Protein AF-P53062-F1 (afdb_monomer_lite)

Radius of gyration: 39.67 Å; chains: 1; bounding box: 124×65×80 Å

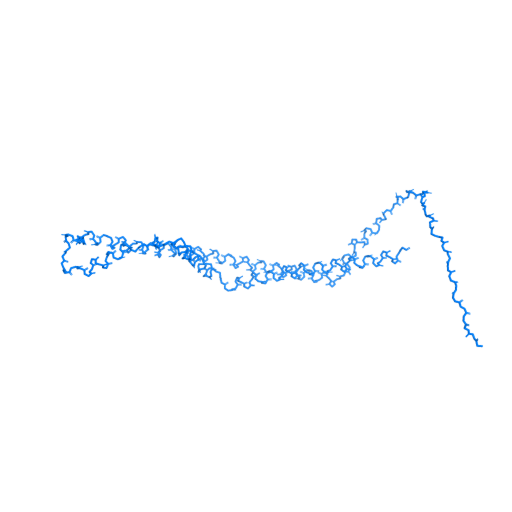InterPro domains:
  IPR018767 Brl1/Brr6 domain [PF10104] (49-182)
  IPR018767 Brl1/Brr6 domain [SM01042] (47-183)
  IPR040202 Nucleus export protein Brl1/Brr6 [PTHR28136] (31-192)

Sequence (197 aa):
MELRSFSRQPDGILANPRLGREEVLEGEHPQDARLARQSIWLSPSLIAEYIQLFFNFIIGTIGLSLAIKFILMIRNDVNLKLEHNVREELDKIATCKSRYFENQCEPHMRVPALEVRCNEWSKCMNKEIVSGSDYQWAKAWARTLAEVINAFFEAFSIRSFLFILISIIGIIFVTNTSFGSYRVYLNNKDTKSVRHA

Foldseek 3Di:
DDDDDDDDDDDDDDDDDDDDDDDPPDDPDVVVVVVVVVVVVPPVVVVVVVVVLVVVLVVLVVVLVVLVVQLVVVLVVVVVVVVVVVVVLVVQLVVLVVVLVVQVLPPVRHDPVCVVVNVVSVCSNPPPPQDDDPCRVVVNCVVVVVVVVVSVPSSRDPVSVVSVVVNVVSVVVCVVVVVVVVVVVVVVVVVVVVVVD

Structure (mmCIF, N/CA/C/O backbone):
data_AF-P53062-F1
#
_entry.id   AF-P53062-F1
#
loop_
_atom_site.group_PDB
_atom_site.id
_atom_site.type_symbol
_atom_site.label_atom_id
_atom_site.label_alt_id
_atom_site.label_comp_id
_atom_site.label_asym_id
_atom_site.label_entity_id
_atom_site.label_seq_id
_atom_site.pdbx_PDB_ins_code
_atom_site.Cartn_x
_atom_site.Cartn_y
_atom_site.Cartn_z
_atom_site.occupancy
_atom_site.B_iso_or_equiv
_atom_site.auth_seq_id
_atom_site.auth_comp_id
_atom_site.auth_asym_id
_atom_site.auth_atom_id
_atom_site.pdbx_PDB_model_num
ATOM 1 N N . MET A 1 1 ? 91.225 21.334 -6.432 1.00 37.88 1 MET A N 1
ATOM 2 C CA . MET A 1 1 ? 90.199 20.962 -5.440 1.00 37.88 1 MET A CA 1
ATOM 3 C C . MET A 1 1 ? 89.334 22.190 -5.250 1.00 37.88 1 MET A C 1
ATOM 5 O O . MET A 1 1 ? 89.720 23.107 -4.542 1.00 37.88 1 MET A O 1
ATOM 9 N N . GLU A 1 2 ? 88.261 22.235 -6.032 1.00 36.19 2 GLU A N 1
ATOM 10 C CA . GLU A 1 2 ? 87.181 23.222 -5.977 1.00 36.19 2 GLU A CA 1
ATOM 11 C C . GLU A 1 2 ? 86.454 23.110 -4.636 1.00 36.19 2 GLU A C 1
ATOM 13 O O . GLU A 1 2 ? 86.199 21.985 -4.206 1.00 36.19 2 GLU A O 1
ATOM 18 N N . LEU A 1 3 ? 86.137 24.240 -3.995 1.00 37.62 3 LEU A N 1
ATOM 19 C CA . LEU A 1 3 ? 85.018 24.437 -3.058 1.00 37.62 3 LEU A CA 1
ATOM 20 C C . LEU A 1 3 ? 85.092 25.852 -2.461 1.00 37.62 3 LEU A C 1
ATOM 22 O O . LEU A 1 3 ? 86.152 26.263 -1.990 1.00 37.62 3 LEU A O 1
ATOM 26 N N . ARG A 1 4 ? 83.915 26.492 -2.362 1.00 39.84 4 ARG A N 1
ATOM 27 C CA . ARG A 1 4 ? 83.579 27.850 -1.857 1.00 39.84 4 ARG A CA 1
ATOM 28 C C . ARG A 1 4 ? 83.436 28.868 -2.997 1.00 39.84 4 ARG A C 1
ATOM 30 O O . ARG A 1 4 ? 84.319 28.986 -3.823 1.00 39.84 4 ARG A O 1
ATOM 37 N N . SER A 1 5 ? 82.369 29.649 -3.105 1.00 42.00 5 SER A N 1
ATOM 38 C CA . SER A 1 5 ? 81.248 29.902 -2.198 1.00 42.00 5 SER A CA 1
ATOM 39 C C . SER A 1 5 ? 80.141 30.633 -2.955 1.00 42.00 5 SER A C 1
ATOM 41 O O . SER A 1 5 ? 80.394 31.434 -3.847 1.00 42.00 5 SER A O 1
ATOM 43 N N . PHE A 1 6 ? 78.919 30.344 -2.533 1.00 39.69 6 PHE A N 1
ATOM 44 C CA . PHE A 1 6 ? 77.638 30.875 -2.966 1.00 39.69 6 PHE A CA 1
ATOM 45 C C . PHE A 1 6 ? 77.449 32.323 -2.455 1.00 39.69 6 PHE A C 1
ATOM 47 O O . PHE A 1 6 ? 77.396 32.540 -1.245 1.00 39.69 6 PHE A O 1
ATOM 54 N N . SER A 1 7 ? 77.329 33.311 -3.348 1.00 43.22 7 SER A N 1
ATOM 55 C CA . SER A 1 7 ? 76.859 34.681 -3.048 1.00 43.22 7 SER A CA 1
ATOM 56 C C . SER A 1 7 ? 75.786 35.054 -4.077 1.00 43.22 7 SER A C 1
ATOM 58 O O . SER A 1 7 ? 76.082 35.148 -5.262 1.00 43.22 7 SER A O 1
ATOM 60 N N . ARG A 1 8 ? 74.504 34.961 -3.710 1.00 35.03 8 ARG A N 1
ATOM 61 C CA . ARG A 1 8 ? 73.616 36.046 -3.236 1.00 35.03 8 ARG A CA 1
ATOM 62 C C . ARG A 1 8 ? 73.244 37.083 -4.316 1.00 35.03 8 ARG A C 1
ATOM 64 O O . ARG A 1 8 ? 74.033 37.943 -4.681 1.00 35.03 8 ARG A O 1
ATOM 71 N N . GLN A 1 9 ? 71.979 36.972 -4.715 1.00 34.66 9 GLN A N 1
ATOM 72 C CA . GLN A 1 9 ? 71.105 37.885 -5.459 1.00 34.66 9 GLN A CA 1
ATOM 73 C C . GLN A 1 9 ? 70.874 39.232 -4.741 1.00 34.66 9 GLN A C 1
ATOM 75 O O . GLN A 1 9 ? 70.885 39.268 -3.508 1.00 34.66 9 GLN A O 1
ATOM 80 N N . PRO A 1 10 ? 70.640 40.308 -5.513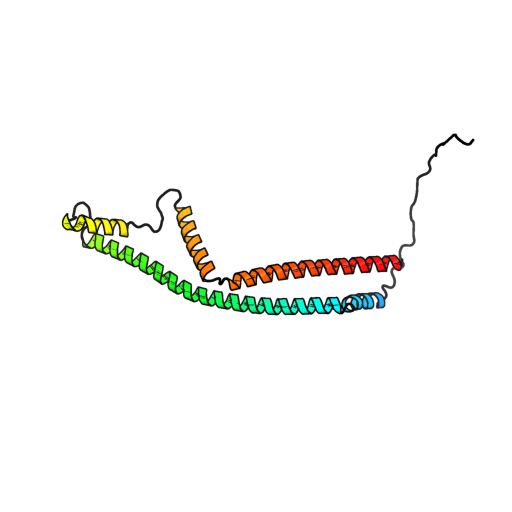 1.00 38.97 10 PRO A N 1
ATOM 81 C CA . PRO A 1 10 ? 69.504 41.218 -5.284 1.00 38.97 10 PRO A CA 1
ATOM 82 C C . PRO A 1 10 ? 68.771 41.515 -6.620 1.00 38.97 10 PRO A C 1
ATOM 84 O O . PRO A 1 10 ? 69.401 41.686 -7.657 1.00 38.97 10 PRO A O 1
ATOM 87 N N . ASP A 1 11 ? 67.462 41.277 -6.710 1.00 35.19 11 ASP A N 1
ATOM 88 C CA . ASP A 1 11 ? 66.358 42.244 -6.519 1.00 35.19 11 ASP A CA 1
ATOM 89 C C . ASP A 1 11 ? 66.059 43.124 -7.747 1.00 35.19 11 ASP A C 1
ATOM 91 O O . ASP A 1 11 ? 66.896 43.889 -8.216 1.00 35.19 11 ASP A O 1
ATOM 95 N N . GLY A 1 12 ? 64.820 43.022 -8.246 1.00 39.12 12 GLY A N 1
ATOM 96 C CA . GLY A 1 12 ? 64.301 43.823 -9.359 1.00 39.12 12 GLY A CA 1
ATOM 97 C C . GLY A 1 12 ? 62.963 43.314 -9.912 1.00 39.12 12 GLY A C 1
ATOM 98 O O . GLY A 1 12 ? 62.871 42.953 -11.079 1.00 39.12 12 GLY A O 1
ATOM 99 N N . ILE A 1 13 ? 61.942 43.234 -9.054 1.00 28.98 13 ILE A N 1
ATOM 100 C CA . ILE A 1 13 ? 60.520 43.073 -9.418 1.00 28.98 13 ILE A CA 1
ATOM 101 C C . ILE A 1 13 ? 59.913 44.477 -9.678 1.00 28.98 13 ILE A C 1
ATOM 103 O O . ILE A 1 13 ? 60.385 45.433 -9.071 1.00 28.98 13 ILE A O 1
ATOM 107 N N . LEU A 1 14 ? 58.831 44.541 -10.485 1.00 39.47 14 LEU A N 1
ATOM 108 C CA . LEU A 1 14 ? 57.946 45.671 -10.899 1.00 39.47 14 LEU A CA 1
ATOM 109 C C . LEU A 1 14 ? 58.349 46.377 -12.220 1.00 39.47 14 LEU A C 1
ATOM 111 O O . LEU A 1 14 ? 59.490 46.774 -12.374 1.00 39.47 14 LEU A O 1
ATOM 115 N N . ALA A 1 15 ? 57.476 46.660 -13.198 1.00 35.53 15 ALA A N 1
ATOM 116 C CA . ALA A 1 15 ? 56.026 46.501 -13.318 1.00 35.53 15 ALA A CA 1
ATOM 117 C C . ALA A 1 15 ? 55.566 46.593 -14.798 1.00 35.53 15 ALA A C 1
ATOM 119 O O . ALA A 1 15 ? 56.063 47.403 -15.574 1.00 35.53 15 ALA A O 1
ATOM 120 N N . ASN A 1 16 ? 54.563 45.773 -15.125 1.00 37.50 16 ASN A N 1
ATOM 121 C CA . ASN A 1 16 ? 53.544 45.887 -16.190 1.00 37.50 16 ASN A CA 1
ATOM 122 C C . ASN A 1 16 ? 52.661 47.137 -15.928 1.00 37.50 16 ASN A C 1
ATOM 124 O O . ASN A 1 16 ? 52.475 47.405 -14.737 1.00 37.50 16 ASN A O 1
ATOM 128 N N . PRO A 1 17 ? 52.084 47.896 -16.901 1.00 39.97 17 PRO A N 1
ATOM 129 C CA . PRO A 1 17 ? 50.791 47.536 -17.532 1.00 39.97 17 PRO A CA 1
ATOM 130 C C . PRO A 1 17 ? 50.465 48.163 -18.923 1.00 39.97 17 PRO A C 1
ATOM 132 O O . PRO A 1 17 ? 50.550 49.366 -19.130 1.00 39.97 17 PRO A O 1
ATOM 135 N N . ARG A 1 18 ? 49.942 47.336 -19.838 1.00 32.59 18 ARG A N 1
ATOM 136 C CA . ARG A 1 18 ? 48.726 47.575 -20.665 1.00 32.59 18 ARG A CA 1
ATOM 137 C C . ARG A 1 18 ? 48.322 49.032 -21.022 1.00 32.59 18 ARG A C 1
ATOM 139 O O . ARG A 1 18 ? 47.726 49.704 -20.190 1.00 32.59 18 ARG A O 1
ATOM 146 N N . LEU A 1 19 ? 48.425 49.406 -22.306 1.00 36.19 19 LEU A N 1
ATOM 147 C CA . LEU A 1 19 ? 47.436 50.214 -23.067 1.00 36.19 19 LEU A CA 1
ATOM 148 C C . LEU A 1 19 ? 47.913 50.317 -24.534 1.00 36.19 19 LEU A C 1
ATOM 150 O O . LEU A 1 19 ? 49.051 50.688 -24.766 1.00 36.19 19 LEU A O 1
ATOM 154 N N . GLY A 1 20 ? 47.182 50.034 -25.602 1.00 31.62 20 GLY A N 1
ATOM 155 C CA . GLY A 1 20 ? 45.834 49.548 -25.799 1.00 31.62 20 GLY A CA 1
ATOM 156 C C . GLY A 1 20 ? 45.707 49.180 -27.282 1.00 31.62 20 GLY A C 1
ATOM 157 O O . GLY A 1 20 ? 46.152 49.913 -28.164 1.00 31.62 20 GLY A O 1
ATOM 158 N N . ARG A 1 21 ? 45.124 48.019 -27.555 1.00 37.31 21 ARG A N 1
ATOM 159 C CA . ARG A 1 21 ? 44.337 47.791 -28.767 1.00 37.31 21 ARG A CA 1
ATOM 160 C C . ARG A 1 21 ? 43.277 46.770 -28.399 1.00 37.31 21 ARG A C 1
ATOM 162 O O . ARG A 1 21 ? 43.380 45.580 -28.667 1.00 37.31 21 ARG A O 1
ATOM 169 N N . GLU A 1 22 ? 42.336 47.288 -27.630 1.00 32.91 22 GLU A N 1
ATOM 170 C CA . GLU A 1 22 ? 40.953 46.849 -27.661 1.00 32.91 22 GLU A CA 1
ATOM 171 C C . GLU A 1 22 ? 40.448 46.901 -29.119 1.00 32.91 22 GLU A C 1
ATOM 173 O O . GLU A 1 22 ? 40.925 47.714 -29.917 1.00 32.91 22 GLU A O 1
ATOM 178 N N . GLU A 1 23 ? 39.499 46.017 -29.423 1.00 35.38 23 GLU A N 1
ATOM 179 C CA . GLU A 1 23 ? 38.657 45.994 -30.624 1.00 35.38 23 GLU A CA 1
ATOM 180 C C . GLU A 1 23 ? 39.301 45.562 -31.964 1.00 35.38 23 GLU A C 1
ATOM 182 O O . GLU A 1 23 ? 39.540 46.365 -32.862 1.00 35.38 23 GLU A O 1
ATOM 187 N N . VAL A 1 24 ? 39.436 44.248 -32.178 1.00 35.06 24 VAL A N 1
ATOM 188 C CA . VAL A 1 24 ? 38.880 43.656 -33.415 1.00 35.06 24 VAL A CA 1
ATOM 189 C C . VAL A 1 24 ? 37.947 42.536 -32.987 1.00 35.06 24 VAL A C 1
ATOM 191 O O . VAL A 1 24 ? 38.265 41.349 -33.011 1.00 35.06 24 VAL A O 1
ATOM 194 N N . LEU A 1 25 ? 36.788 42.968 -32.508 1.00 42.19 25 LEU A N 1
ATOM 195 C CA . LEU A 1 25 ? 35.599 42.150 -32.430 1.00 42.19 25 LEU A CA 1
ATOM 196 C C . LEU A 1 25 ? 35.039 42.067 -33.849 1.00 42.19 25 LEU A C 1
ATOM 198 O O . LEU A 1 25 ? 34.162 42.838 -34.201 1.00 42.19 25 LEU A O 1
ATOM 202 N N . GLU A 1 26 ? 35.564 41.182 -34.696 1.00 39.41 26 GLU A N 1
ATOM 203 C CA . GLU A 1 26 ? 34.846 40.864 -35.929 1.00 39.41 26 GLU A CA 1
ATOM 204 C C . GLU A 1 26 ? 35.203 39.480 -36.464 1.00 39.41 26 GLU A C 1
ATOM 206 O O . GLU A 1 26 ? 36.318 39.216 -36.910 1.00 39.41 26 GLU A O 1
ATOM 211 N N . GLY A 1 27 ? 34.207 38.594 -36.417 1.00 37.69 27 GLY A N 1
ATOM 212 C CA . GLY A 1 27 ? 34.227 37.311 -37.102 1.00 37.69 27 GLY A CA 1
ATOM 213 C C . GLY A 1 27 ? 34.221 36.102 -36.179 1.00 37.69 27 GLY A C 1
ATOM 214 O O . GLY A 1 27 ? 35.091 35.248 -36.304 1.00 37.69 27 GLY A O 1
ATOM 215 N N . GLU A 1 28 ? 33.208 35.956 -35.318 1.00 49.09 28 GLU A N 1
ATOM 216 C CA . GLU A 1 28 ? 32.794 34.606 -34.922 1.00 49.09 28 GLU A CA 1
ATOM 217 C C . GLU A 1 28 ? 32.412 33.869 -36.214 1.00 49.09 28 GLU A C 1
ATOM 219 O O . GLU A 1 28 ? 31.378 34.140 -36.832 1.00 49.09 28 GLU A O 1
ATOM 224 N N . HIS A 1 29 ? 33.321 33.031 -36.714 1.00 50.91 29 HIS A N 1
ATOM 225 C CA . HIS A 1 29 ? 33.161 32.416 -38.016 1.00 50.91 29 HIS A CA 1
ATOM 226 C C . HIS A 1 29 ? 31.966 31.451 -37.946 1.00 50.91 29 HIS A C 1
ATOM 228 O O . HIS A 1 29 ? 31.985 30.503 -37.157 1.00 50.91 29 HIS A O 1
ATOM 234 N N . PRO A 1 30 ? 30.925 31.597 -38.790 1.00 52.16 30 PRO A N 1
ATOM 235 C CA . PRO A 1 30 ? 29.772 30.690 -38.787 1.00 52.16 30 PRO A CA 1
ATOM 236 C C . PRO A 1 30 ? 30.120 29.217 -39.088 1.00 52.16 30 PRO A C 1
ATOM 238 O O . PRO A 1 30 ? 29.233 28.359 -39.080 1.00 52.16 30 PRO A O 1
ATOM 241 N N . GLN A 1 31 ? 31.379 28.899 -39.407 1.00 57.06 31 GLN A N 1
ATOM 242 C CA . GLN A 1 31 ? 31.876 27.527 -39.536 1.00 57.06 31 GLN A CA 1
ATOM 243 C C . GLN A 1 31 ? 32.232 26.902 -38.179 1.00 57.06 31 GLN A C 1
ATOM 245 O O . GLN A 1 31 ? 31.901 25.735 -37.973 1.00 57.06 31 GLN A O 1
ATOM 250 N N . ASP A 1 32 ? 32.764 27.666 -37.222 1.00 58.59 32 ASP A N 1
ATOM 251 C CA . ASP A 1 32 ? 33.122 27.155 -35.890 1.00 58.59 32 ASP A CA 1
ATOM 252 C C . ASP A 1 32 ? 31.872 26.767 -35.093 1.00 58.59 32 ASP A C 1
ATOM 254 O O . ASP A 1 32 ? 31.807 25.690 -34.496 1.00 58.59 32 ASP A O 1
ATOM 258 N N . ALA A 1 33 ? 30.811 27.576 -35.189 1.00 57.09 33 ALA A N 1
ATOM 259 C CA . ALA A 1 33 ? 29.511 27.261 -34.597 1.00 57.09 33 ALA A CA 1
ATOM 260 C C . ALA A 1 33 ? 28.858 26.011 -35.226 1.00 57.09 33 ALA A C 1
ATOM 262 O O . ALA A 1 33 ? 28.226 25.212 -34.526 1.00 57.09 33 ALA A O 1
ATOM 263 N N . ARG A 1 34 ? 29.026 25.801 -36.543 1.00 53.94 34 ARG A N 1
ATOM 264 C CA . ARG A 1 34 ? 28.514 24.612 -37.250 1.00 53.94 34 ARG A CA 1
ATOM 265 C C . ARG A 1 34 ? 29.302 23.350 -36.905 1.00 53.94 34 ARG A C 1
ATOM 267 O O . ARG A 1 34 ? 28.680 22.321 -36.649 1.00 53.94 34 ARG A O 1
ATOM 274 N N . LEU A 1 35 ? 30.627 23.430 -36.815 1.00 61.62 35 LEU A N 1
ATOM 275 C CA . LEU A 1 35 ? 31.483 22.315 -36.400 1.00 61.62 35 LEU A CA 1
ATOM 276 C C . LEU A 1 35 ? 31.266 21.951 -34.926 1.00 61.62 35 LEU A C 1
ATOM 278 O O . LEU A 1 35 ? 31.170 20.769 -34.598 1.00 61.62 35 LEU A O 1
ATOM 282 N N . ALA A 1 36 ? 31.094 22.939 -34.042 1.00 55.34 36 ALA A N 1
ATOM 283 C CA . ALA A 1 36 ? 30.741 22.702 -32.642 1.00 55.34 36 ALA A CA 1
ATOM 284 C C . ALA A 1 36 ? 29.373 22.007 -32.515 1.00 55.34 36 ALA A C 1
ATOM 286 O O . ALA A 1 36 ? 29.262 21.005 -31.804 1.00 55.34 36 ALA A O 1
ATOM 287 N N . ARG A 1 37 ? 28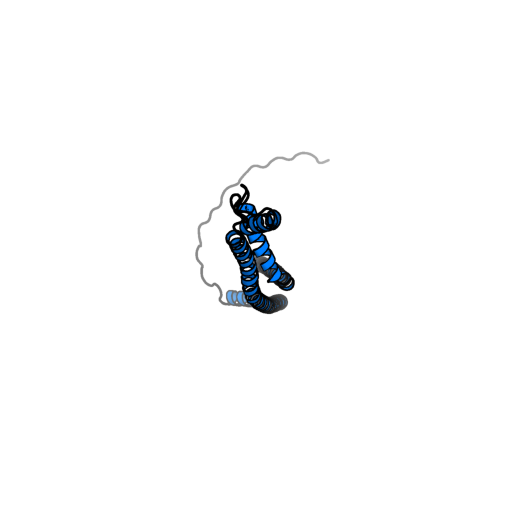.358 22.458 -33.270 1.00 59.72 37 ARG A N 1
ATOM 288 C CA . ARG A 1 37 ? 27.045 21.792 -33.359 1.00 59.72 37 ARG A CA 1
ATOM 289 C C . ARG A 1 37 ? 27.150 20.368 -33.917 1.00 59.72 37 ARG A C 1
ATOM 291 O O . ARG A 1 37 ? 26.459 19.484 -33.426 1.00 59.72 37 ARG A O 1
ATOM 298 N N . GLN A 1 38 ? 28.018 20.131 -34.899 1.00 63.38 38 GLN A N 1
ATOM 299 C CA . GLN A 1 38 ? 28.251 18.813 -35.498 1.00 63.38 38 GLN A CA 1
ATOM 300 C C . GLN A 1 38 ? 29.034 17.867 -34.568 1.00 63.38 38 GLN A C 1
ATOM 302 O O . GLN A 1 38 ? 28.820 16.658 -34.605 1.00 63.38 38 GLN A O 1
ATOM 307 N N . SER A 1 39 ? 29.898 18.401 -33.696 1.00 65.88 39 SER A N 1
ATOM 308 C CA . SER A 1 39 ? 30.785 17.611 -32.829 1.00 65.88 39 SER A CA 1
ATOM 309 C C . SER A 1 39 ? 30.053 16.784 -31.770 1.00 65.88 39 SER A C 1
ATOM 311 O O . SER A 1 39 ? 30.497 15.684 -31.448 1.00 65.88 39 SER A O 1
ATOM 313 N N . ILE A 1 40 ? 28.897 17.254 -31.290 1.00 61.59 40 ILE A N 1
ATOM 314 C CA . ILE A 1 40 ? 28.058 16.501 -30.346 1.00 61.59 40 ILE A CA 1
ATOM 315 C C . ILE A 1 40 ? 27.522 15.219 -31.010 1.00 61.59 40 ILE A C 1
ATOM 317 O O . ILE A 1 40 ? 27.456 14.173 -30.371 1.00 61.59 40 ILE A O 1
ATOM 321 N N . TRP A 1 41 ? 27.220 15.271 -32.313 1.00 61.12 41 TRP A N 1
ATOM 322 C CA . TRP A 1 41 ? 26.628 14.160 -33.068 1.00 61.12 41 TRP A CA 1
ATOM 323 C C . TRP A 1 41 ? 27.646 13.171 -33.659 1.00 61.12 41 TRP A C 1
ATOM 325 O O . TRP A 1 41 ? 27.256 12.199 -34.299 1.00 61.12 41 TRP A O 1
ATOM 335 N N . LEU A 1 42 ? 28.950 13.398 -33.479 1.00 63.56 42 LEU A N 1
ATOM 336 C CA . LEU A 1 42 ? 29.988 12.624 -34.173 1.00 63.56 42 LEU A CA 1
ATOM 337 C C . LEU A 1 42 ? 30.534 11.436 -33.366 1.00 63.56 42 LEU A C 1
ATOM 339 O O . LEU A 1 42 ? 31.375 10.697 -33.867 1.00 63.56 42 LEU A O 1
ATOM 343 N N . SER A 1 43 ? 30.083 11.243 -32.125 1.00 72.12 43 SER A N 1
ATOM 344 C CA . SER A 1 43 ? 30.438 10.073 -31.312 1.00 72.12 43 SER A CA 1
ATOM 345 C C . SER A 1 43 ? 29.297 9.044 -31.366 1.00 72.12 43 SER A C 1
ATOM 347 O O . SER A 1 43 ? 28.427 9.036 -30.495 1.00 72.12 43 SER A O 1
ATOM 349 N N . PRO A 1 44 ? 29.248 8.176 -32.398 1.00 75.44 44 PRO A N 1
ATOM 350 C CA . PRO A 1 44 ? 28.138 7.242 -32.593 1.00 75.44 44 PRO A CA 1
ATOM 351 C C . PRO A 1 44 ? 27.942 6.299 -31.399 1.00 75.44 44 PRO A C 1
ATOM 353 O O . PRO A 1 44 ? 26.810 5.932 -31.097 1.00 75.44 44 PRO A O 1
ATOM 356 N N . SER A 1 45 ? 29.020 5.957 -30.685 1.00 77.06 45 SER A N 1
ATOM 357 C CA . SER A 1 45 ? 28.964 5.151 -29.463 1.00 77.06 45 SER A CA 1
ATOM 358 C C . SER A 1 45 ? 28.200 5.843 -28.332 1.00 77.06 45 SER A C 1
ATOM 360 O O . SER A 1 45 ? 27.371 5.202 -27.693 1.00 77.06 45 SER A O 1
ATOM 362 N N . LEU A 1 46 ? 28.416 7.147 -28.121 1.00 75.12 46 LEU A N 1
ATOM 363 C CA . LEU A 1 46 ? 27.708 7.903 -27.085 1.00 75.12 46 LEU A CA 1
ATOM 364 C C . LEU A 1 46 ? 26.230 8.058 -27.445 1.00 75.12 46 LEU A C 1
ATOM 366 O O . LEU A 1 46 ? 25.362 7.834 -26.607 1.00 75.12 46 LEU A O 1
ATOM 370 N N . ILE A 1 47 ? 25.925 8.387 -28.704 1.00 79.31 47 ILE A N 1
ATOM 371 C CA . ILE A 1 47 ? 24.536 8.532 -29.163 1.00 79.31 47 ILE A CA 1
ATOM 372 C C . ILE A 1 47 ? 23.762 7.224 -28.983 1.00 79.31 47 ILE A C 1
ATOM 374 O O . ILE A 1 47 ? 22.643 7.246 -28.473 1.00 79.31 47 ILE A O 1
ATOM 378 N N . ALA A 1 48 ? 24.351 6.093 -29.380 1.00 84.94 48 ALA A N 1
ATOM 379 C CA . ALA A 1 48 ? 23.712 4.790 -29.235 1.00 84.94 48 ALA A CA 1
ATOM 380 C C . ALA A 1 48 ? 23.385 4.480 -27.764 1.00 84.94 48 ALA A C 1
ATOM 382 O O . ALA A 1 48 ? 22.272 4.042 -27.471 1.00 84.94 48 ALA A O 1
ATOM 383 N N . GLU A 1 49 ? 24.304 4.780 -26.839 1.00 81.31 49 GLU A N 1
ATOM 384 C CA . GLU A 1 49 ? 24.093 4.590 -25.400 1.00 81.31 49 GLU A CA 1
ATOM 385 C C . GLU A 1 49 ? 22.956 5.475 -24.858 1.00 81.31 49 GLU A C 1
ATOM 387 O O . GLU A 1 49 ? 22.067 4.979 -24.161 1.00 81.31 49 GLU A O 1
ATOM 392 N N . TYR A 1 50 ? 22.907 6.756 -25.242 1.00 83.88 50 TYR A N 1
ATOM 393 C CA . TYR A 1 50 ? 21.816 7.660 -24.855 1.00 83.88 50 TYR A CA 1
ATOM 394 C C . TYR A 1 50 ? 20.459 7.231 -25.419 1.00 83.88 50 TYR A C 1
ATOM 396 O O . TYR A 1 50 ? 19.454 7.286 -24.707 1.00 83.88 50 TYR A O 1
ATOM 404 N N . ILE A 1 51 ? 20.415 6.782 -26.676 1.00 86.56 51 ILE A N 1
ATOM 405 C CA . ILE A 1 51 ? 19.187 6.282 -27.304 1.00 86.56 51 ILE A CA 1
ATOM 406 C C . ILE A 1 51 ? 18.698 5.029 -26.571 1.00 86.56 51 ILE A C 1
ATOM 408 O O . ILE A 1 51 ? 17.525 4.950 -26.203 1.00 86.56 51 ILE A O 1
ATOM 412 N N . GLN A 1 52 ? 19.586 4.068 -26.311 1.00 86.38 52 GLN A N 1
ATOM 413 C CA . GLN A 1 52 ? 19.237 2.843 -25.593 1.00 86.38 52 GLN A CA 1
ATOM 414 C C . GLN A 1 52 ? 18.738 3.147 -24.174 1.00 86.38 52 GLN A C 1
ATOM 416 O O . GLN A 1 52 ? 17.745 2.571 -23.725 1.00 86.38 52 GLN A O 1
ATOM 421 N N . LEU A 1 53 ? 19.375 4.088 -23.477 1.00 82.38 53 LEU A N 1
ATOM 422 C CA . LEU A 1 53 ? 18.945 4.543 -22.157 1.00 82.38 53 LEU A CA 1
ATOM 423 C C . LEU A 1 53 ? 17.563 5.209 -22.195 1.00 82.38 53 LEU A C 1
ATOM 425 O O . LEU A 1 53 ? 16.720 4.918 -21.346 1.00 82.38 53 LEU A O 1
ATOM 429 N N . PHE A 1 54 ? 17.305 6.048 -23.200 1.00 85.06 54 PHE A N 1
ATOM 430 C CA . PHE A 1 54 ? 16.006 6.686 -23.405 1.00 85.06 54 PHE A CA 1
ATOM 431 C C . PHE A 1 54 ? 14.893 5.653 -23.620 1.00 85.06 54 PHE A C 1
ATOM 433 O O . PHE A 1 54 ? 13.874 5.701 -22.934 1.00 85.06 54 PHE A O 1
ATOM 440 N N . PHE A 1 55 ? 15.096 4.666 -24.497 1.00 89.06 55 PHE A N 1
ATOM 441 C CA . PHE A 1 55 ? 14.112 3.598 -24.706 1.00 89.06 55 PHE A CA 1
ATOM 442 C C . PHE A 1 55 ? 13.855 2.782 -23.437 1.00 89.06 55 PHE A C 1
ATOM 444 O O . PHE A 1 55 ? 12.698 2.514 -23.110 1.00 89.06 55 PHE A O 1
ATOM 451 N N . ASN A 1 56 ? 14.902 2.440 -22.683 1.00 85.44 56 ASN A N 1
ATOM 452 C CA . ASN A 1 56 ? 14.746 1.745 -21.404 1.00 85.44 56 ASN A CA 1
ATOM 453 C C . ASN A 1 56 ? 13.956 2.577 -20.386 1.00 85.44 56 ASN A C 1
ATOM 455 O O . ASN A 1 56 ? 13.105 2.034 -19.681 1.00 85.44 56 ASN A O 1
ATOM 459 N N . PHE A 1 57 ? 14.180 3.891 -20.336 1.00 85.38 57 PHE A N 1
ATOM 460 C CA . PHE A 1 57 ? 13.394 4.794 -19.498 1.00 85.38 57 PHE A CA 1
ATOM 461 C C . PHE A 1 57 ? 11.912 4.809 -19.908 1.00 85.38 57 PHE A C 1
ATOM 463 O O . PHE A 1 57 ? 11.031 4.714 -19.052 1.00 85.38 57 PHE A O 1
ATOM 470 N N . ILE A 1 58 ? 11.611 4.846 -21.210 1.00 88.31 58 ILE A N 1
ATOM 471 C CA . ILE A 1 58 ? 10.229 4.766 -21.709 1.00 88.31 58 ILE A CA 1
ATOM 472 C C . ILE A 1 58 ? 9.576 3.424 -21.345 1.00 88.31 58 ILE A C 1
ATOM 474 O O . ILE A 1 58 ? 8.475 3.402 -20.801 1.00 88.31 58 ILE A O 1
ATOM 478 N N . ILE A 1 59 ? 10.255 2.299 -21.564 1.00 87.50 59 ILE A N 1
ATOM 479 C CA . ILE A 1 59 ? 9.726 0.974 -21.199 1.00 87.50 59 ILE A CA 1
ATOM 480 C C . ILE A 1 59 ? 9.491 0.887 -19.682 1.00 87.50 59 ILE A C 1
ATOM 482 O O . ILE A 1 59 ? 8.442 0.411 -19.240 1.00 87.50 59 ILE A O 1
ATOM 486 N N . GLY A 1 60 ? 10.426 1.409 -18.881 1.00 86.06 60 GLY A N 1
ATOM 487 C CA . GLY A 1 60 ? 10.308 1.476 -17.426 1.00 86.06 60 GLY A CA 1
ATOM 488 C C . GLY A 1 60 ? 9.123 2.324 -16.959 1.00 86.06 60 GLY A C 1
ATOM 489 O O . GLY A 1 60 ? 8.358 1.888 -16.099 1.00 86.06 60 GLY A O 1
ATOM 490 N N . THR A 1 61 ? 8.915 3.501 -17.554 1.00 83.56 61 THR A N 1
ATOM 491 C CA . THR A 1 61 ? 7.779 4.381 -17.221 1.00 83.56 61 THR A CA 1
ATOM 492 C C . THR A 1 61 ? 6.435 3.786 -17.629 1.00 83.56 61 THR A C 1
ATOM 494 O O . THR A 1 61 ? 5.480 3.876 -16.856 1.00 83.56 61 THR A O 1
ATOM 497 N N . ILE A 1 62 ? 6.351 3.112 -18.781 1.00 87.81 62 ILE A N 1
ATOM 498 C CA . ILE A 1 62 ? 5.145 2.373 -19.179 1.00 87.81 62 ILE A CA 1
ATOM 499 C C . ILE A 1 62 ? 4.852 1.273 -18.154 1.00 87.81 62 ILE A C 1
ATOM 501 O O . ILE A 1 62 ? 3.737 1.215 -17.631 1.00 87.81 62 ILE A O 1
ATOM 505 N N . GLY A 1 63 ? 5.849 0.458 -17.796 1.00 86.06 63 GLY A N 1
ATOM 506 C CA . GLY A 1 63 ? 5.704 -0.584 -16.773 1.00 86.06 63 GLY A CA 1
ATOM 507 C C . GLY A 1 63 ? 5.245 -0.030 -15.420 1.00 86.06 63 GLY A C 1
ATOM 508 O O . GLY A 1 63 ? 4.298 -0.548 -14.824 1.00 86.06 63 GLY A O 1
ATOM 509 N N . LEU A 1 64 ? 5.843 1.078 -14.975 1.00 83.12 64 LEU A N 1
ATOM 510 C CA . LEU A 1 64 ? 5.448 1.775 -13.751 1.00 83.12 64 LEU A CA 1
ATOM 511 C C . LEU A 1 64 ? 4.007 2.297 -13.830 1.00 83.12 64 LEU A C 1
ATOM 513 O O . LEU A 1 64 ? 3.254 2.159 -12.868 1.00 83.12 64 LEU A O 1
ATOM 517 N N . SER A 1 65 ? 3.592 2.854 -14.969 1.00 84.56 65 SER A N 1
ATOM 518 C CA . SER A 1 65 ? 2.228 3.360 -15.153 1.00 84.56 65 SER A CA 1
ATOM 519 C C . SER A 1 65 ? 1.181 2.247 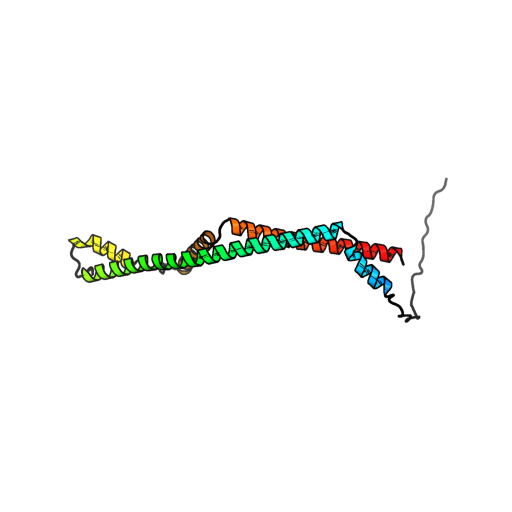-15.051 1.00 84.56 65 SER A C 1
ATOM 521 O O . SER A 1 65 ? 0.163 2.425 -14.379 1.00 84.56 65 SER A O 1
ATOM 523 N N . LEU A 1 66 ? 1.457 1.075 -15.636 1.00 85.44 66 LEU A N 1
ATOM 524 C CA . LEU A 1 66 ? 0.587 -0.097 -15.541 1.00 85.44 66 LEU A CA 1
ATOM 525 C C . LEU A 1 66 ? 0.516 -0.608 -14.099 1.00 85.44 66 LEU A C 1
ATOM 527 O O . LEU A 1 66 ? -0.576 -0.894 -13.607 1.00 85.44 66 LEU A O 1
ATOM 531 N N . ALA A 1 67 ? 1.652 -0.647 -13.395 1.00 82.94 67 ALA A N 1
ATOM 532 C CA . ALA A 1 67 ? 1.691 -1.009 -11.981 1.00 82.94 67 ALA A CA 1
ATOM 533 C C . ALA A 1 67 ? 0.866 -0.036 -11.124 1.00 82.94 67 ALA A C 1
ATOM 535 O O . ALA A 1 67 ? 0.065 -0.474 -10.302 1.00 82.94 67 ALA A O 1
ATOM 536 N N . ILE A 1 68 ? 0.990 1.276 -11.348 1.00 83.00 68 ILE A N 1
ATOM 537 C CA . ILE A 1 68 ? 0.193 2.292 -10.646 1.00 83.00 68 ILE A CA 1
ATOM 538 C C . ILE A 1 68 ? -1.299 2.106 -10.933 1.00 83.00 68 ILE A C 1
ATOM 540 O O . ILE A 1 68 ? -2.099 2.120 -10.001 1.00 83.00 68 ILE A O 1
ATOM 544 N N . LYS A 1 69 ? -1.694 1.908 -12.196 1.00 83.25 69 LYS A N 1
ATOM 545 C CA . LYS A 1 69 ? -3.101 1.672 -12.564 1.00 83.25 69 LYS A CA 1
ATOM 546 C C . LYS A 1 69 ? -3.665 0.435 -11.865 1.00 83.25 69 LYS A C 1
ATOM 548 O O . LYS A 1 69 ? -4.770 0.499 -11.333 1.00 83.25 69 LYS A O 1
ATOM 553 N N . PHE A 1 70 ? -2.891 -0.643 -11.807 1.00 81.62 70 PHE A N 1
ATOM 554 C CA . PHE A 1 70 ? -3.261 -1.857 -11.086 1.00 81.62 70 PHE A CA 1
ATOM 555 C C . PHE A 1 70 ? -3.400 -1.616 -9.572 1.00 81.62 70 PHE A C 1
ATOM 557 O O . PHE A 1 70 ? -4.392 -2.028 -8.978 1.00 81.62 70 PHE A O 1
ATOM 564 N N . ILE A 1 71 ? -2.476 -0.866 -8.957 1.00 80.62 71 ILE A N 1
ATOM 565 C CA . ILE A 1 71 ? -2.571 -0.467 -7.541 1.00 80.62 71 ILE A CA 1
ATOM 566 C C . ILE A 1 71 ? -3.843 0.350 -7.287 1.00 80.62 71 ILE A C 1
ATOM 568 O O . ILE A 1 71 ? -4.549 0.103 -6.315 1.00 80.62 71 ILE A O 1
ATOM 572 N N . LEU A 1 72 ? -4.145 1.335 -8.137 1.00 79.88 72 LEU A N 1
ATOM 573 C CA . LEU A 1 72 ? -5.347 2.164 -7.993 1.00 79.88 72 LEU A CA 1
ATOM 574 C C . LEU A 1 72 ? -6.626 1.328 -8.100 1.00 79.88 72 LEU A C 1
ATOM 576 O O . LEU A 1 72 ? -7.572 1.571 -7.353 1.00 79.88 72 LEU A O 1
ATOM 580 N N . MET A 1 73 ? -6.633 0.326 -8.981 1.00 77.12 73 MET A N 1
ATOM 581 C CA . MET A 1 73 ? -7.736 -0.623 -9.101 1.00 77.12 73 MET A CA 1
ATOM 582 C C . MET A 1 73 ? -7.921 -1.441 -7.814 1.00 77.12 73 MET A C 1
ATOM 584 O O . MET A 1 73 ? -9.039 -1.521 -7.315 1.00 77.12 73 MET A O 1
ATOM 588 N N . ILE A 1 74 ? -6.837 -1.969 -7.232 1.00 79.81 74 ILE A N 1
ATOM 589 C CA . ILE A 1 74 ? -6.892 -2.705 -5.955 1.00 79.81 74 ILE A CA 1
ATOM 590 C C . ILE A 1 74 ? -7.333 -1.795 -4.809 1.00 79.81 74 ILE A C 1
ATOM 592 O O . ILE A 1 74 ? -8.170 -2.186 -4.008 1.00 79.81 74 ILE A O 1
ATOM 596 N N . ARG A 1 75 ? -6.817 -0.564 -4.724 1.00 77.75 75 ARG A N 1
ATOM 597 C CA . ARG A 1 75 ? -7.224 0.390 -3.677 1.00 77.75 75 ARG A CA 1
ATOM 598 C C . ARG A 1 75 ? -8.722 0.650 -3.699 1.00 77.75 75 ARG A C 1
ATOM 600 O O . ARG A 1 75 ? -9.341 0.718 -2.643 1.00 77.75 75 ARG A O 1
ATOM 607 N N . ASN A 1 76 ? -9.295 0.785 -4.892 1.00 74.88 76 ASN A N 1
ATOM 608 C CA . ASN A 1 76 ? -10.732 0.957 -5.041 1.00 74.88 76 ASN A CA 1
ATOM 609 C C . ASN A 1 76 ? -11.513 -0.264 -4.520 1.00 74.88 76 ASN A C 1
ATOM 611 O O . ASN A 1 76 ? -12.544 -0.089 -3.881 1.00 74.88 76 ASN A O 1
ATOM 615 N N . ASP A 1 77 ? -10.999 -1.476 -4.738 1.00 78.56 77 ASP A N 1
ATOM 616 C CA . ASP A 1 77 ? -11.594 -2.722 -4.236 1.00 78.56 77 ASP A CA 1
ATOM 617 C C . ASP A 1 77 ? -11.460 -2.872 -2.703 1.00 78.56 77 ASP A C 1
ATOM 619 O O . ASP A 1 77 ? -12.429 -3.173 -2.006 1.00 78.56 77 ASP A O 1
ATOM 623 N N . VAL A 1 78 ? -10.287 -2.561 -2.139 1.00 77.44 78 VAL A N 1
ATOM 624 C CA . VAL A 1 78 ? -10.017 -2.663 -0.691 1.00 77.44 78 VAL A CA 1
ATOM 625 C C . VAL A 1 78 ? -10.804 -1.631 0.117 1.00 77.44 78 VAL A C 1
ATOM 627 O O . VAL A 1 78 ? -11.336 -1.970 1.175 1.00 77.44 78 VAL A O 1
ATOM 630 N N . ASN A 1 79 ? -10.926 -0.390 -0.369 1.00 73.25 79 ASN A N 1
ATOM 631 C CA . ASN A 1 79 ? -11.684 0.657 0.325 1.00 73.25 79 ASN A CA 1
ATOM 632 C C . ASN A 1 79 ? -13.145 0.245 0.554 1.00 73.25 79 ASN A C 1
ATOM 634 O O . ASN A 1 79 ? -13.690 0.488 1.629 1.00 73.25 79 ASN A O 1
ATOM 638 N N . LEU A 1 80 ? -13.756 -0.441 -0.419 1.00 72.19 80 LEU A N 1
ATOM 639 C CA . LEU A 1 80 ? -15.103 -0.992 -0.261 1.00 72.19 80 LEU A CA 1
ATOM 640 C C . LEU A 1 80 ? -15.149 -2.038 0.862 1.00 72.19 80 LEU A C 1
ATOM 642 O O . LEU A 1 80 ? -16.095 -2.064 1.646 1.00 72.19 80 LEU A O 1
ATOM 646 N N . LYS A 1 81 ? -14.110 -2.867 1.000 1.00 73.69 81 LYS A N 1
ATOM 647 C CA . LYS A 1 81 ? -14.043 -3.910 2.031 1.00 73.69 81 LYS A CA 1
ATOM 648 C C . LYS A 1 81 ? -13.765 -3.368 3.437 1.00 73.69 81 LYS A C 1
ATOM 650 O O . LYS A 1 81 ? -14.288 -3.915 4.408 1.00 73.69 81 LYS A O 1
ATOM 655 N N . LEU A 1 82 ? -12.989 -2.291 3.567 1.00 73.81 82 LEU A N 1
ATOM 656 C CA . LEU A 1 82 ? -12.706 -1.675 4.867 1.00 73.81 82 LEU A CA 1
ATOM 657 C C . LEU A 1 82 ? -13.969 -1.062 5.491 1.00 73.81 82 LEU A C 1
ATOM 659 O O . LEU A 1 82 ? -14.219 -1.268 6.679 1.00 73.81 82 LEU A O 1
ATOM 663 N N . GLU A 1 83 ? -14.794 -0.393 4.680 1.00 74.31 83 GLU A N 1
ATOM 664 C CA . GLU A 1 83 ? -16.097 0.140 5.104 1.00 74.31 83 GLU A CA 1
ATOM 665 C C . GLU A 1 83 ? -16.998 -0.957 5.688 1.00 74.31 83 GLU A C 1
ATOM 667 O O . GLU A 1 83 ? -17.656 -0.752 6.710 1.00 74.31 83 GLU A O 1
ATOM 672 N N . HIS A 1 84 ? -16.991 -2.152 5.087 1.00 78.12 84 HIS A N 1
ATOM 673 C CA . HIS A 1 84 ? -17.737 -3.295 5.609 1.00 78.12 84 HIS A CA 1
ATOM 674 C C . HIS A 1 84 ? -17.211 -3.765 6.972 1.00 78.12 84 HIS A C 1
ATOM 676 O O . HIS A 1 84 ? -18.012 -3.961 7.885 1.00 78.12 84 HIS A O 1
ATOM 682 N N . ASN A 1 85 ? -15.891 -3.878 7.144 1.00 76.81 85 ASN A N 1
ATOM 683 C CA . ASN A 1 85 ? -15.295 -4.344 8.402 1.00 76.81 85 ASN A CA 1
ATOM 684 C C . ASN A 1 85 ? -15.531 -3.363 9.562 1.00 76.81 85 ASN A C 1
ATOM 686 O O . ASN A 1 85 ? -15.863 -3.776 10.674 1.00 76.81 85 ASN A O 1
ATOM 690 N N . VAL A 1 86 ? -15.381 -2.056 9.314 1.00 80.81 86 VAL A N 1
ATOM 691 C CA . VAL A 1 86 ? -15.630 -1.024 10.335 1.00 80.81 86 VAL A CA 1
ATOM 692 C C . VAL A 1 86 ? -17.111 -0.990 10.707 1.00 80.81 86 VAL A C 1
ATOM 694 O O . VAL A 1 86 ? -17.451 -0.917 11.890 1.00 80.81 86 VAL A O 1
ATOM 697 N N . ARG A 1 87 ? -18.003 -1.097 9.715 1.00 83.06 87 ARG A N 1
ATOM 698 C CA . ARG A 1 87 ? -19.450 -1.144 9.945 1.00 83.06 87 ARG A CA 1
ATOM 699 C C . ARG A 1 87 ? -19.864 -2.366 10.760 1.00 83.06 87 ARG A C 1
ATOM 701 O O . ARG A 1 87 ? -20.691 -2.214 11.651 1.00 83.06 87 ARG A O 1
ATOM 708 N N . GLU A 1 88 ? -19.288 -3.537 10.497 1.00 85.69 88 GLU A N 1
ATOM 709 C CA . GLU A 1 88 ? -19.581 -4.758 11.260 1.00 85.69 88 GLU A CA 1
ATOM 710 C C . GLU A 1 88 ? -19.172 -4.620 12.737 1.00 85.69 88 GLU A C 1
ATOM 712 O O . GLU A 1 88 ? -19.920 -5.007 13.635 1.00 85.69 88 GLU A O 1
ATOM 717 N N . GLU A 1 89 ? -18.011 -4.021 13.020 1.00 82.00 89 GLU A N 1
ATOM 718 C CA . GLU A 1 89 ? -17.585 -3.783 14.405 1.00 82.00 89 GLU A CA 1
ATOM 719 C C . GLU A 1 89 ? -18.480 -2.757 15.119 1.00 82.00 89 GLU A C 1
ATOM 721 O O . GLU A 1 89 ? -18.820 -2.948 16.290 1.00 82.00 89 GLU A O 1
ATOM 726 N N . LEU A 1 90 ? -18.909 -1.697 14.426 1.00 87.81 90 LEU A N 1
ATOM 727 C CA . LEU A 1 90 ? -19.858 -0.723 14.978 1.00 87.81 90 LEU A CA 1
ATOM 728 C C . LEU A 1 90 ? -21.239 -1.342 15.234 1.00 87.81 90 LEU A C 1
ATOM 730 O O . LEU A 1 90 ? -21.857 -1.056 16.261 1.00 87.81 90 LEU A O 1
ATOM 734 N N . ASP A 1 91 ? -21.702 -2.218 14.343 1.00 91.31 91 ASP A N 1
ATOM 735 C CA . ASP A 1 91 ? -22.969 -2.937 14.486 1.00 91.31 91 ASP A CA 1
ATOM 736 C C . ASP A 1 91 ? -22.965 -3.876 15.704 1.00 91.31 91 ASP A C 1
ATOM 738 O O . ASP A 1 91 ? -23.926 -3.907 16.480 1.00 91.31 91 ASP A O 1
ATOM 742 N N . LYS A 1 92 ? -21.842 -4.558 15.971 1.00 90.56 92 LYS A N 1
ATOM 743 C CA . LYS A 1 92 ? -21.665 -5.361 17.195 1.00 90.56 92 LYS A CA 1
ATOM 744 C C . LYS A 1 92 ? -21.773 -4.509 18.458 1.00 90.56 92 LYS A C 1
ATOM 746 O O . LYS A 1 92 ? -22.454 -4.909 19.404 1.00 90.56 92 LYS A O 1
ATOM 751 N N . ILE A 1 93 ? -21.146 -3.330 18.479 1.00 91.19 93 ILE A N 1
ATOM 752 C CA . ILE A 1 93 ? -21.229 -2.402 19.620 1.00 91.19 93 ILE A CA 1
ATOM 753 C C . ILE A 1 93 ? -22.676 -1.924 19.815 1.00 91.19 93 ILE A C 1
ATOM 755 O O . ILE A 1 93 ? -23.181 -1.937 20.942 1.00 91.19 93 ILE A O 1
ATOM 759 N N . ALA A 1 94 ? -23.368 -1.555 18.732 1.00 92.94 94 ALA A N 1
ATOM 760 C CA . ALA A 1 94 ? -24.770 -1.138 18.774 1.00 92.94 94 ALA A CA 1
ATOM 761 C C . ALA A 1 94 ? -25.689 -2.262 19.285 1.00 92.94 94 ALA A C 1
ATOM 763 O O . ALA A 1 94 ? -26.527 -2.027 20.161 1.00 92.94 94 ALA A O 1
ATOM 764 N N . THR A 1 95 ? -25.471 -3.491 18.815 1.00 94.94 95 THR A N 1
ATOM 765 C CA . THR A 1 95 ? -26.199 -4.686 19.258 1.00 94.94 95 THR A CA 1
ATOM 766 C C . THR A 1 95 ? -25.974 -4.950 20.745 1.00 94.94 95 THR A C 1
ATOM 768 O O . THR A 1 95 ? -26.936 -5.120 21.492 1.00 94.94 95 THR A O 1
ATOM 771 N N . CYS A 1 96 ? -24.724 -4.923 21.216 1.00 94.62 96 CYS A N 1
ATOM 772 C CA . CYS A 1 96 ? -24.407 -5.082 22.639 1.00 94.62 96 CYS A CA 1
ATOM 773 C C . CYS A 1 96 ? -25.091 -4.016 23.504 1.00 94.62 96 CYS A C 1
ATOM 775 O O . CYS A 1 96 ? -25.642 -4.333 24.559 1.00 94.62 96 CYS A O 1
ATOM 777 N N . LYS A 1 97 ? -25.086 -2.760 23.046 1.00 94.44 97 LYS A N 1
ATOM 778 C CA . LYS A 1 97 ? -25.731 -1.644 23.744 1.00 94.44 97 LYS A CA 1
ATOM 779 C C . LYS A 1 97 ? -27.243 -1.850 23.851 1.00 94.44 97 LYS A C 1
ATOM 781 O O . LYS A 1 97 ? -27.794 -1.710 24.938 1.00 94.44 97 LYS A O 1
ATOM 786 N N . SER A 1 98 ? -27.901 -2.226 22.755 1.00 94.94 98 SER A N 1
ATOM 787 C CA . SER A 1 98 ? -29.332 -2.556 22.752 1.00 94.94 98 SER A CA 1
ATOM 788 C C . SER A 1 98 ? -29.639 -3.691 23.737 1.00 94.94 98 SER A C 1
ATOM 790 O O . SER A 1 98 ? -30.480 -3.508 24.615 1.00 94.94 98 SER A O 1
ATOM 792 N N . ARG A 1 99 ? -28.886 -4.801 23.700 1.00 95.06 99 ARG A N 1
ATOM 793 C CA . ARG A 1 99 ? -29.080 -5.930 24.629 1.00 95.06 99 ARG A CA 1
ATOM 794 C C . ARG A 1 99 ? -28.909 -5.547 26.096 1.00 95.06 99 ARG A C 1
ATOM 796 O O . ARG A 1 99 ? -29.665 -6.038 26.932 1.00 95.06 99 ARG A O 1
ATOM 803 N N . TYR A 1 100 ? -27.961 -4.667 26.408 1.00 95.06 100 TYR A N 1
ATOM 804 C CA . TYR A 1 100 ? -27.743 -4.182 27.770 1.00 95.06 100 TYR A CA 1
ATOM 805 C C . TYR A 1 100 ? -28.968 -3.433 28.325 1.00 95.06 100 TYR A C 1
ATOM 807 O O . TYR A 1 100 ? -29.390 -3.700 29.452 1.00 95.06 100 TYR A O 1
ATOM 815 N N . PHE A 1 101 ? -29.561 -2.533 27.531 1.00 93.62 101 PHE A N 1
ATOM 816 C CA . PHE A 1 101 ? -30.739 -1.761 27.945 1.00 93.62 101 PHE A CA 1
ATOM 817 C C . PHE A 1 101 ? -32.032 -2.585 27.909 1.00 93.62 101 PHE A C 1
ATOM 819 O O . PHE A 1 101 ? -32.835 -2.482 28.833 1.00 93.62 101 PHE A O 1
ATOM 826 N N . GLU A 1 102 ? -32.211 -3.449 26.903 1.00 94.00 102 GLU A N 1
ATOM 827 C CA . GLU A 1 102 ? -33.363 -4.362 26.810 1.00 94.00 102 GLU A CA 1
ATOM 828 C C . GLU A 1 102 ? -33.478 -5.278 28.033 1.00 94.00 102 GLU A C 1
ATOM 830 O O . GLU A 1 102 ? -34.579 -5.556 28.499 1.00 94.00 102 GLU A O 1
ATOM 835 N N . ASN A 1 103 ? -32.344 -5.732 28.572 1.00 93.62 103 ASN A N 1
ATOM 836 C CA . ASN A 1 103 ? -32.302 -6.656 29.706 1.00 93.62 103 ASN A CA 1
ATOM 837 C C . ASN A 1 103 ? -32.111 -5.955 31.059 1.00 93.62 103 ASN A C 1
ATOM 839 O O . ASN A 1 103 ? -31.780 -6.623 32.037 1.00 93.62 103 ASN A O 1
ATOM 843 N N . GLN A 1 104 ? -32.286 -4.627 31.117 1.00 92.62 104 GLN A N 1
ATOM 844 C CA . GLN A 1 104 ? -32.169 -3.825 32.344 1.00 92.62 104 GLN A CA 1
ATOM 845 C C . GLN A 1 104 ? -30.914 -4.175 33.157 1.00 92.62 104 GLN A C 1
ATOM 847 O O . GLN A 1 104 ? -30.951 -4.358 34.373 1.00 92.62 104 GLN A O 1
ATOM 852 N N . CYS A 1 105 ? -29.771 -4.273 32.478 1.00 93.31 105 CYS A N 1
ATOM 853 C CA . CYS A 1 105 ? -28.511 -4.688 33.090 1.00 93.31 105 CYS A CA 1
ATOM 854 C C . CYS A 1 105 ? -27.920 -3.655 34.071 1.00 93.31 105 CYS A C 1
ATOM 856 O O . CYS A 1 105 ? -26.773 -3.814 34.498 1.00 93.31 105 CYS A O 1
ATOM 858 N N . GLU A 1 106 ? -28.655 -2.606 34.434 1.00 91.12 106 GLU A N 1
ATOM 859 C CA . GLU A 1 106 ? -28.226 -1.611 35.410 1.00 91.12 106 GLU A CA 1
ATOM 860 C C . GLU A 1 106 ? -28.116 -2.229 36.816 1.00 91.12 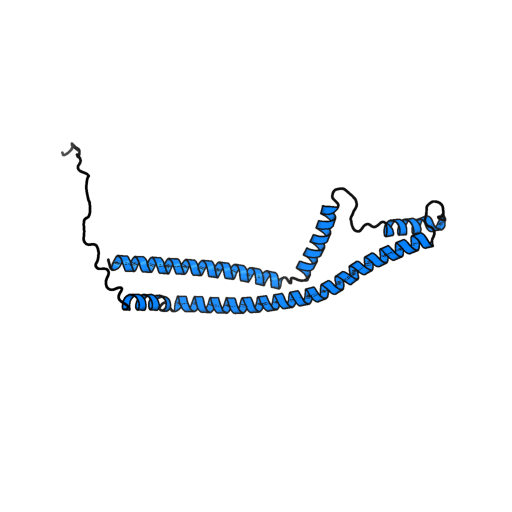106 GLU A C 1
ATOM 862 O O . GLU A 1 106 ? -28.933 -3.078 37.175 1.00 91.12 106 GLU A O 1
ATOM 867 N N . PRO A 1 107 ? -27.143 -1.806 37.649 1.00 86.62 107 PRO A N 1
ATOM 868 C CA . PRO A 1 107 ? -26.853 -2.454 38.935 1.00 86.62 107 PRO A CA 1
ATOM 869 C C . PRO A 1 107 ? -28.042 -2.572 39.898 1.00 86.62 107 PRO A C 1
ATOM 871 O O . PRO A 1 107 ? -28.034 -3.434 40.769 1.00 86.62 107 PRO A O 1
ATOM 874 N N . HIS A 1 108 ? -29.048 -1.707 39.753 1.00 87.88 108 HIS A N 1
ATOM 875 C CA . HIS A 1 108 ? -30.229 -1.666 40.611 1.00 87.88 108 HIS A CA 1
ATOM 876 C C . HIS A 1 108 ? -31.408 -2.513 40.094 1.00 87.88 108 HIS A C 1
ATOM 878 O O . HIS A 1 108 ? -32.308 -2.806 40.873 1.00 87.88 108 HIS A O 1
ATOM 884 N N . MET A 1 109 ? -31.397 -2.931 38.820 1.00 89.19 109 MET A N 1
ATOM 885 C CA . MET A 1 109 ? -32.487 -3.696 38.181 1.00 89.19 109 MET A CA 1
ATOM 886 C C . MET A 1 109 ? -32.059 -5.097 37.719 1.00 89.19 109 MET A C 1
ATOM 888 O O . MET A 1 109 ? -32.897 -5.913 37.335 1.00 89.19 109 MET A O 1
ATOM 892 N N . ARG A 1 110 ? -30.756 -5.393 37.732 1.00 89.38 110 ARG A N 1
ATOM 893 C CA . ARG A 1 110 ? -30.199 -6.611 37.143 1.00 89.38 110 ARG A CA 1
ATOM 894 C C . ARG A 1 110 ? -30.548 -7.871 37.942 1.00 89.38 110 ARG A C 1
ATOM 896 O O . ARG A 1 110 ? -30.337 -7.948 39.150 1.00 89.38 110 ARG A O 1
ATOM 903 N N . VAL A 1 111 ? -30.972 -8.917 37.231 1.00 90.19 111 VAL A N 1
ATOM 904 C CA . VAL A 1 111 ? -31.213 -10.249 37.806 1.00 90.19 111 VAL A CA 1
ATOM 905 C C . VAL A 1 111 ? -29.909 -11.059 37.961 1.00 90.19 111 VAL A C 1
ATOM 907 O O . VAL A 1 111 ? -29.115 -11.103 37.016 1.00 90.19 111 VAL A O 1
ATOM 910 N N . PRO A 1 112 ? -29.692 -11.780 39.086 1.00 89.31 112 PRO A N 1
ATOM 911 C CA . PRO A 1 112 ? -28.453 -12.536 39.330 1.00 89.31 112 PRO A CA 1
ATOM 912 C C . PRO A 1 112 ? -28.114 -13.574 38.252 1.00 89.31 112 PRO A C 1
ATOM 914 O O . PRO A 1 112 ? -26.947 -13.836 37.980 1.00 89.31 112 PRO A O 1
ATOM 917 N N . ALA A 1 113 ? -29.129 -14.142 37.594 1.00 92.06 113 ALA A N 1
ATOM 918 C CA . ALA A 1 113 ? -28.941 -15.123 36.526 1.00 92.06 113 ALA A CA 1
ATOM 919 C C . ALA A 1 113 ? -28.295 -14.535 35.254 1.00 92.06 113 ALA A C 1
ATOM 921 O O . ALA A 1 113 ? -27.665 -15.271 34.496 1.00 92.06 113 ALA A O 1
ATOM 922 N N . LEU A 1 114 ? -28.429 -13.223 35.014 1.00 93.06 114 LEU A N 1
ATOM 923 C CA . LEU A 1 114 ? -27.869 -12.548 33.838 1.00 93.06 114 LEU A CA 1
ATOM 924 C C . LEU A 1 114 ? -26.525 -11.860 34.107 1.00 93.06 114 LEU A C 1
ATOM 926 O O . LEU A 1 114 ? -25.967 -11.270 33.186 1.00 93.06 114 LEU A O 1
ATOM 930 N N . GLU A 1 115 ? -25.990 -11.937 35.328 1.00 92.38 115 GLU A N 1
ATOM 931 C CA . GLU A 1 115 ? -24.797 -11.193 35.757 1.00 92.38 115 GLU A CA 1
ATOM 932 C C . GLU A 1 115 ? -23.618 -11.345 34.784 1.00 92.38 115 GLU A C 1
ATOM 934 O O . GLU A 1 115 ? -23.021 -10.359 34.348 1.00 92.38 115 GLU A O 1
ATOM 939 N N . VAL A 1 116 ? -23.340 -12.578 34.356 1.00 93.38 116 VAL A N 1
ATOM 940 C CA . VAL A 1 116 ? -22.262 -12.878 33.403 1.00 93.38 116 VAL A CA 1
ATOM 941 C C . VAL A 1 116 ? -22.504 -12.199 32.050 1.00 93.38 116 VAL A C 1
ATOM 943 O O . VAL A 1 116 ? -21.616 -11.519 31.539 1.00 93.38 116 VAL A O 1
ATOM 946 N N . ARG A 1 117 ? -23.717 -12.315 31.494 1.00 94.06 117 ARG A N 1
ATOM 947 C CA . ARG A 1 117 ? -24.081 -11.728 30.191 1.00 94.06 117 ARG A CA 1
ATOM 948 C C . ARG A 1 117 ? -24.093 -10.206 30.226 1.00 94.06 117 ARG A C 1
ATOM 950 O O . ARG A 1 117 ? -23.566 -9.568 29.321 1.00 94.06 117 ARG A O 1
ATOM 957 N N . CYS A 1 118 ? -24.630 -9.617 31.287 1.00 95.25 118 CYS A N 1
ATOM 958 C CA . CYS A 1 118 ? -24.612 -8.172 31.461 1.00 95.25 118 CYS A CA 1
ATOM 959 C C . CYS A 1 118 ? -23.181 -7.632 31.571 1.00 95.25 118 CYS A C 1
ATOM 961 O O . CYS A 1 118 ? -22.889 -6.568 31.025 1.00 95.25 118 CYS A O 1
ATOM 963 N N . ASN A 1 119 ? -22.271 -8.365 32.218 1.00 93.88 119 ASN A N 1
ATOM 964 C CA . ASN A 1 119 ? -20.859 -7.991 32.270 1.00 93.88 119 ASN A CA 1
ATOM 965 C C . ASN A 1 119 ? -20.178 -8.113 30.898 1.00 93.88 119 ASN A C 1
ATOM 967 O O . ASN A 1 119 ? -19.369 -7.252 30.549 1.00 93.88 119 ASN A O 1
ATOM 971 N N . GLU A 1 120 ? -20.525 -9.120 30.093 1.00 93.69 120 GLU A N 1
ATOM 972 C CA . GLU A 1 120 ? -20.076 -9.229 28.697 1.00 93.69 120 GLU A CA 1
ATOM 973 C C . GLU A 1 120 ? -20.568 -8.047 27.847 1.00 93.69 120 GLU A C 1
ATOM 975 O O . GLU A 1 120 ? -19.762 -7.382 27.194 1.00 93.69 120 GLU A O 1
ATOM 980 N N . TRP A 1 121 ? -21.866 -7.733 27.885 1.00 94.94 121 TRP A N 1
ATOM 981 C CA . TRP A 1 121 ? -22.435 -6.617 27.122 1.00 94.94 121 TRP A CA 1
ATOM 982 C C . TRP A 1 121 ? -21.920 -5.263 27.591 1.00 94.94 121 TRP A C 1
ATOM 984 O O . TRP A 1 121 ? -21.627 -4.414 26.754 1.00 94.94 121 TRP A O 1
ATOM 994 N N . SER A 1 122 ? -21.735 -5.079 28.900 1.00 92.31 122 SER A N 1
ATOM 995 C CA . SER A 1 122 ? -21.135 -3.866 29.457 1.00 92.31 122 SER A CA 1
ATOM 996 C C . SER A 1 122 ? -19.707 -3.669 28.947 1.00 92.31 122 SER A C 1
ATOM 998 O O . SER A 1 122 ? -19.359 -2.587 28.477 1.00 92.31 122 SER A O 1
ATOM 1000 N N . LYS A 1 123 ? -18.883 -4.724 28.943 1.00 92.19 123 LYS A N 1
ATOM 1001 C CA . LYS A 1 123 ? -17.531 -4.665 28.362 1.00 92.19 123 LYS A CA 1
ATOM 1002 C C . LYS A 1 123 ? -17.562 -4.394 26.857 1.00 92.19 123 LYS A C 1
ATOM 1004 O O . LYS A 1 123 ? -16.737 -3.634 26.365 1.00 92.19 123 LYS A O 1
ATOM 1009 N N . CYS A 1 124 ? -18.503 -4.998 26.133 1.00 92.25 124 CYS A N 1
ATOM 1010 C CA . CYS A 1 124 ? -18.655 -4.814 24.691 1.00 92.25 124 CYS A CA 1
ATOM 1011 C C . CYS A 1 124 ? -19.088 -3.383 24.324 1.00 92.25 124 CYS A C 1
ATOM 1013 O O . CYS A 1 124 ? -18.473 -2.769 23.458 1.00 92.25 124 CYS A O 1
ATOM 1015 N N . MET A 1 125 ? -20.105 -2.828 24.995 1.00 88.81 125 MET A N 1
ATOM 1016 C CA . MET A 1 125 ? -20.604 -1.474 24.714 1.00 88.81 125 MET A CA 1
ATOM 1017 C C . MET A 1 125 ? -19.613 -0.384 25.140 1.00 88.81 125 MET A C 1
ATOM 1019 O O . MET A 1 125 ? -19.553 0.664 24.506 1.00 88.81 125 MET A O 1
ATOM 1023 N N . ASN A 1 126 ? -18.828 -0.647 26.193 1.00 84.81 126 ASN A N 1
ATOM 1024 C CA . ASN A 1 126 ? -17.769 0.240 26.676 1.00 84.81 126 ASN A CA 1
ATOM 1025 C C . ASN A 1 126 ? -16.427 -0.014 25.978 1.00 84.81 126 ASN A C 1
ATOM 1027 O O . ASN A 1 126 ? -15.419 0.570 26.377 1.00 84.81 126 ASN A O 1
ATOM 1031 N N . LYS A 1 127 ? -16.379 -0.875 24.950 1.00 78.81 127 LYS A N 1
ATOM 1032 C CA . LYS A 1 127 ? -15.205 -0.994 24.086 1.00 78.81 127 LYS A CA 1
ATOM 1033 C C . LYS A 1 127 ? -15.072 0.316 23.322 1.00 78.81 127 LYS A C 1
ATOM 1035 O O . LYS A 1 127 ? -15.627 0.506 22.245 1.00 78.81 127 LYS A O 1
ATOM 1040 N N . GLU A 1 128 ? -14.316 1.228 23.900 1.00 63.31 128 GLU A N 1
ATOM 1041 C CA . GLU A 1 128 ? -13.826 2.389 23.197 1.00 63.31 128 GLU A CA 1
ATOM 1042 C C . GLU A 1 128 ? -12.950 1.919 22.036 1.00 63.31 128 GLU A C 1
ATOM 1044 O O . GLU A 1 128 ? -12.023 1.112 22.184 1.00 63.31 128 GLU A O 1
ATOM 1049 N N . ILE A 1 129 ? -13.238 2.438 20.849 1.00 64.44 129 ILE A N 1
ATOM 1050 C CA . ILE A 1 129 ? -12.285 2.451 19.745 1.00 64.44 129 ILE A CA 1
ATOM 1051 C C . ILE A 1 129 ? -11.175 3.428 20.173 1.00 64.44 129 ILE A C 1
ATOM 1053 O O . ILE A 1 129 ? -11.179 4.592 19.812 1.00 64.44 129 ILE A O 1
ATOM 1057 N N . VAL A 1 130 ? -10.303 2.955 21.072 1.00 57.53 130 VAL A N 1
ATOM 1058 C CA . VAL A 1 130 ? -9.108 3.599 21.642 1.00 57.53 130 VAL A CA 1
ATOM 1059 C C . VAL A 1 130 ? -9.272 5.103 21.923 1.00 57.53 130 VAL A C 1
ATOM 1061 O O . VAL A 1 130 ? -8.914 5.934 21.093 1.00 57.53 130 VAL A O 1
ATOM 1064 N N . SER A 1 131 ? -9.765 5.469 23.112 1.00 50.56 131 SER A N 1
ATOM 1065 C CA . SER A 1 131 ? -9.775 6.859 23.603 1.00 50.56 131 SER A CA 1
ATOM 1066 C C . SER A 1 131 ? -9.565 6.985 25.135 1.00 50.56 131 SER A C 1
ATOM 1068 O O . SER A 1 131 ? -9.923 8.018 25.689 1.00 50.56 131 SER A O 1
ATOM 1070 N N . GLY A 1 132 ? -8.894 6.015 25.796 1.00 39.31 132 GLY A N 1
ATOM 1071 C CA . GLY A 1 132 ? -8.591 5.978 27.252 1.00 39.31 132 GLY A CA 1
ATOM 1072 C C . GLY A 1 132 ? -7.111 5.642 27.616 1.00 39.31 132 GLY A C 1
ATOM 1073 O O . GLY A 1 132 ? -6.586 4.649 27.117 1.00 39.31 132 GLY A O 1
ATOM 1074 N N . SER A 1 133 ? -6.452 6.425 28.498 1.00 46.25 133 SER A N 1
ATOM 1075 C CA . SER A 1 133 ? -5.015 6.574 28.902 1.00 46.25 133 SER A CA 1
ATOM 1076 C C . SER A 1 133 ? -4.130 7.602 28.150 1.00 46.25 133 SER A C 1
ATOM 1078 O O . SER A 1 133 ? -4.113 7.645 26.934 1.00 46.25 133 SER A O 1
ATOM 1080 N N . ASP A 1 134 ? -3.325 8.404 28.861 1.00 58.03 134 ASP A N 1
ATOM 1081 C CA . ASP A 1 134 ? -2.558 9.596 28.401 1.00 58.03 134 ASP A CA 1
ATOM 1082 C C . ASP A 1 134 ? -1.694 9.473 27.115 1.00 58.03 134 ASP A C 1
ATOM 1084 O O . ASP A 1 134 ? -1.285 10.473 26.523 1.00 58.03 134 ASP A O 1
ATOM 1088 N N . TYR A 1 135 ? -1.439 8.255 26.633 1.00 63.31 135 TYR A N 1
ATOM 1089 C CA . TYR A 1 135 ? -0.779 7.943 25.353 1.00 63.31 135 TYR A CA 1
ATOM 1090 C C . TYR A 1 135 ? -1.774 7.539 24.240 1.00 63.31 135 TYR A C 1
ATOM 1092 O O . TYR A 1 135 ? -1.404 6.999 23.196 1.00 63.31 135 TYR A O 1
ATOM 1100 N N . GLN A 1 136 ? -3.058 7.802 24.461 1.00 58.75 136 GLN A N 1
ATOM 1101 C CA . GLN A 1 136 ? -4.208 7.509 23.608 1.00 58.75 136 GLN A CA 1
ATOM 1102 C C . GLN A 1 136 ? -4.018 7.936 22.171 1.00 58.75 136 GLN A C 1
ATOM 1104 O O . GLN A 1 136 ? -4.237 7.139 21.264 1.00 58.75 136 GLN A O 1
ATOM 1109 N N . TRP A 1 137 ? -3.621 9.197 21.975 1.00 75.31 137 TRP A N 1
ATOM 1110 C CA . TRP A 1 137 ? -3.403 9.741 20.647 1.00 75.31 137 TRP A CA 1
ATOM 1111 C C . TRP A 1 137 ? -2.355 8.884 19.946 1.00 75.31 137 TRP A C 1
ATOM 1113 O O . TRP A 1 137 ? -2.613 8.424 18.846 1.00 75.31 137 TRP A O 1
ATOM 1123 N N . ALA A 1 138 ? -1.238 8.554 20.599 1.00 77.69 138 ALA A N 1
ATOM 1124 C CA . ALA A 1 138 ? -0.179 7.742 20.009 1.00 77.69 138 ALA A CA 1
ATOM 1125 C C . ALA A 1 138 ? -0.673 6.343 19.618 1.00 77.69 138 ALA A C 1
ATOM 1127 O O . ALA A 1 138 ? -0.319 5.858 18.548 1.00 77.69 138 ALA A O 1
ATOM 1128 N N . LYS A 1 139 ? -1.532 5.709 20.426 1.00 75.06 139 LYS A N 1
ATOM 1129 C CA . LYS A 1 139 ? -2.128 4.406 20.087 1.00 75.06 139 LYS A CA 1
ATOM 1130 C C . LYS A 1 139 ? -3.158 4.513 18.957 1.00 75.06 139 LYS A C 1
ATOM 1132 O O . LYS A 1 139 ? -3.195 3.631 18.102 1.00 75.06 139 LYS A O 1
ATOM 1137 N N . ALA A 1 140 ? -3.955 5.581 18.928 1.00 74.62 140 ALA A N 1
ATOM 1138 C CA . ALA A 1 140 ? -4.878 5.875 17.835 1.00 74.62 140 ALA A CA 1
ATOM 1139 C C . ALA A 1 140 ? -4.110 6.134 16.529 1.00 74.62 140 ALA A C 1
ATOM 1141 O O . ALA A 1 140 ? -4.383 5.479 15.532 1.00 74.62 140 ALA A O 1
ATOM 1142 N N . TRP A 1 141 ? -3.071 6.974 16.554 1.00 81.94 141 TRP A N 1
ATOM 1143 C CA . TRP A 1 141 ? -2.172 7.205 15.422 1.00 81.94 141 TRP A CA 1
ATOM 1144 C C . TRP A 1 141 ? -1.453 5.935 15.003 1.00 81.94 141 TRP A C 1
ATOM 1146 O O . TRP A 1 141 ? -1.392 5.669 13.816 1.00 81.94 141 TRP A O 1
ATOM 1156 N N . ALA A 1 142 ? -0.937 5.130 15.931 1.00 82.44 142 ALA A N 1
ATOM 1157 C CA . ALA A 1 142 ? -0.276 3.872 15.600 1.00 82.44 142 ALA A CA 1
ATOM 1158 C C . ALA A 1 142 ? -1.244 2.892 14.937 1.00 82.44 142 ALA A C 1
ATOM 1160 O O . ALA A 1 142 ? -0.857 2.220 13.989 1.00 82.44 142 ALA A O 1
ATOM 1161 N N . ARG A 1 143 ? -2.501 2.837 15.391 1.00 78.31 143 ARG A N 1
ATOM 1162 C CA . ARG A 1 143 ? -3.539 2.022 14.759 1.00 78.31 143 ARG A CA 1
ATOM 1163 C C . ARG A 1 143 ? -3.874 2.534 13.363 1.00 78.31 143 ARG A C 1
ATOM 1165 O O . ARG A 1 143 ? -3.812 1.750 12.426 1.00 78.31 143 ARG A O 1
ATOM 1172 N N . THR A 1 144 ? -4.126 3.831 13.206 1.00 81.44 144 THR A N 1
ATOM 1173 C CA . THR A 1 144 ? -4.401 4.429 11.893 1.00 81.44 144 THR A CA 1
ATOM 1174 C C . THR A 1 144 ? -3.201 4.292 10.960 1.00 81.44 144 THR A C 1
ATOM 1176 O O . THR A 1 144 ? -3.366 3.947 9.801 1.00 81.44 144 THR A O 1
ATOM 1179 N N . LEU A 1 145 ? -1.976 4.496 11.448 1.00 83.12 145 LEU A N 1
ATOM 1180 C CA . LEU A 1 145 ? -0.748 4.296 10.681 1.00 83.12 145 LEU A CA 1
ATOM 1181 C C . LEU A 1 145 ? -0.559 2.829 10.321 1.00 83.12 145 LEU A C 1
ATOM 1183 O O . LEU A 1 145 ? -0.187 2.558 9.192 1.00 83.12 145 LEU A O 1
ATOM 1187 N N . ALA A 1 146 ? -0.822 1.887 11.226 1.00 82.06 146 ALA A N 1
ATOM 1188 C CA . ALA A 1 146 ? -0.734 0.463 10.929 1.00 82.06 146 ALA A CA 1
ATOM 1189 C C . ALA A 1 146 ? -1.782 0.045 9.894 1.00 82.06 146 ALA A C 1
ATOM 1191 O O . ALA A 1 146 ? -1.447 -0.684 8.970 1.00 82.06 146 ALA A O 1
ATOM 1192 N N . GLU A 1 147 ? -3.016 0.539 9.999 1.00 76.94 147 GLU A N 1
ATOM 1193 C CA . GLU A 1 147 ? -4.082 0.307 9.020 1.00 76.94 147 GLU A CA 1
ATOM 1194 C C . GLU A 1 147 ? -3.723 0.923 7.661 1.00 76.94 147 GLU A C 1
ATOM 1196 O O . GLU A 1 147 ? -3.824 0.252 6.637 1.00 76.94 147 GLU A O 1
ATOM 1201 N N . VAL A 1 148 ? -3.205 2.154 7.647 1.00 78.94 148 VAL A N 1
ATOM 1202 C CA . VAL A 1 148 ? -2.736 2.844 6.440 1.00 78.94 148 VAL A CA 1
ATOM 1203 C C . VAL A 1 148 ? -1.547 2.113 5.824 1.00 78.94 148 VAL A C 1
ATOM 1205 O O . VAL A 1 148 ? -1.562 1.845 4.631 1.00 78.94 148 VAL A O 1
ATOM 1208 N N . ILE A 1 149 ? -0.535 1.746 6.610 1.00 80.12 149 ILE A N 1
ATOM 1209 C CA . ILE A 1 149 ? 0.653 1.009 6.162 1.00 80.12 149 ILE A CA 1
ATOM 1210 C C . ILE A 1 149 ? 0.254 -0.372 5.645 1.00 80.12 149 ILE A C 1
ATOM 1212 O O . ILE A 1 149 ? 0.714 -0.759 4.575 1.00 80.12 149 ILE A O 1
ATOM 1216 N N . ASN A 1 150 ? -0.613 -1.096 6.354 1.00 76.81 150 ASN A N 1
ATOM 1217 C CA . ASN A 1 150 ? -1.116 -2.389 5.907 1.00 76.81 150 ASN A CA 1
ATOM 1218 C C . ASN A 1 150 ? -1.880 -2.242 4.589 1.00 76.81 150 ASN A C 1
ATOM 1220 O O . ASN A 1 150 ? -1.583 -2.963 3.646 1.00 76.81 150 ASN A O 1
ATOM 1224 N N . ALA A 1 151 ? -2.762 -1.246 4.468 1.00 74.62 151 ALA A N 1
ATOM 1225 C CA . ALA A 1 151 ? -3.441 -0.934 3.213 1.00 74.62 151 ALA A CA 1
ATOM 1226 C C . ALA A 1 151 ? -2.457 -0.507 2.109 1.00 74.62 151 ALA A C 1
ATOM 1228 O O . ALA A 1 151 ? -2.650 -0.848 0.944 1.00 74.62 151 ALA A O 1
ATOM 1229 N N . PHE A 1 152 ? -1.376 0.205 2.446 1.00 75.06 152 PHE A N 1
ATOM 1230 C CA . PHE A 1 152 ? -0.313 0.550 1.505 1.00 75.06 152 PHE A CA 1
ATOM 1231 C C . PHE A 1 152 ? 0.431 -0.695 1.031 1.00 75.06 152 PHE A C 1
ATOM 1233 O O . PHE A 1 152 ? 0.598 -0.825 -0.173 1.00 75.06 152 PHE A O 1
ATOM 1240 N N . PHE A 1 153 ? 0.852 -1.602 1.914 1.00 72.62 153 PHE A N 1
ATOM 1241 C CA . PHE A 1 153 ? 1.546 -2.840 1.539 1.00 72.62 153 PHE A CA 1
ATOM 1242 C C . PHE A 1 153 ? 0.634 -3.835 0.817 1.00 72.62 153 PHE A C 1
ATOM 1244 O O . PHE A 1 153 ? 1.077 -4.489 -0.122 1.00 72.62 153 PHE A O 1
ATOM 1251 N N . GLU A 1 154 ? -0.636 -3.924 1.202 1.00 71.12 154 GLU A N 1
ATOM 1252 C CA . GLU A 1 154 ? -1.639 -4.743 0.518 1.00 71.12 154 GLU A CA 1
ATOM 1253 C C . GLU A 1 154 ? -1.922 -4.201 -0.889 1.00 71.12 154 GLU A C 1
ATOM 1255 O O . GLU A 1 154 ? -1.943 -4.954 -1.863 1.00 71.12 154 GLU A O 1
ATOM 1260 N N . ALA A 1 155 ? -2.047 -2.878 -1.031 1.00 68.06 155 ALA A N 1
ATOM 1261 C CA . ALA A 1 155 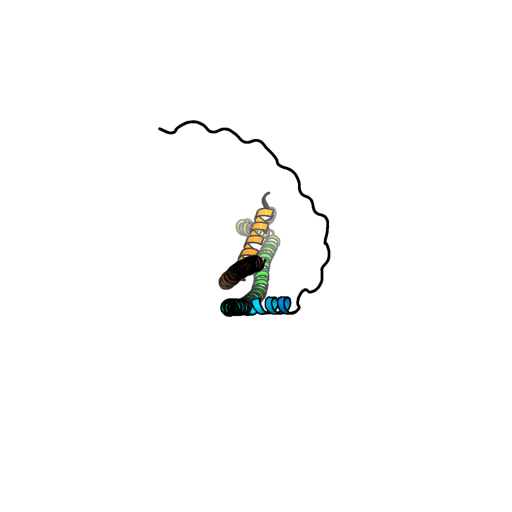? -2.212 -2.242 -2.333 1.00 68.06 155 ALA A CA 1
ATOM 1262 C C . ALA A 1 155 ? -0.929 -2.288 -3.175 1.00 68.06 155 ALA A C 1
ATOM 1264 O O . ALA A 1 155 ? -0.989 -2.334 -4.405 1.00 68.06 155 ALA A O 1
ATOM 1265 N N . PHE A 1 156 ? 0.239 -2.226 -2.541 1.00 69.19 156 PHE A N 1
ATOM 1266 C CA . PHE A 1 156 ? 1.517 -2.080 -3.212 1.00 69.19 156 PHE A CA 1
ATOM 1267 C C . PHE A 1 156 ? 2.223 -3.428 -3.315 1.00 69.19 156 PHE A C 1
ATOM 1269 O O . PHE A 1 156 ? 2.996 -3.838 -2.452 1.00 69.19 156 PHE A O 1
ATOM 1276 N N . SER A 1 157 ? 1.974 -4.109 -4.434 1.00 73.38 157 SER A N 1
ATOM 1277 C CA . SER A 1 157 ? 2.665 -5.358 -4.744 1.00 73.38 157 SER A CA 1
ATOM 1278 C C . SER A 1 157 ? 4.188 -5.181 -4.654 1.00 73.38 157 SER A C 1
ATOM 1280 O O . SER A 1 157 ? 4.726 -4.148 -5.061 1.00 73.38 157 SER A O 1
ATOM 1282 N N . ILE A 1 158 ? 4.907 -6.212 -4.202 1.00 72.94 158 ILE A N 1
ATOM 1283 C CA . ILE A 1 158 ? 6.384 -6.239 -4.186 1.00 72.94 158 ILE A CA 1
ATOM 1284 C C . ILE A 1 158 ? 6.999 -5.826 -5.536 1.00 72.94 158 ILE A C 1
ATOM 1286 O O . ILE A 1 158 ? 8.064 -5.218 -5.592 1.00 72.94 158 ILE A O 1
ATOM 1290 N N . ARG A 1 159 ? 6.283 -6.081 -6.638 1.00 74.75 159 ARG A N 1
ATOM 1291 C CA . ARG A 1 159 ? 6.673 -5.681 -7.994 1.00 74.75 159 ARG A CA 1
ATOM 1292 C C . ARG A 1 159 ? 6.782 -4.164 -8.125 1.00 74.75 159 ARG A C 1
ATOM 1294 O O . ARG A 1 159 ? 7.735 -3.675 -8.715 1.00 74.75 159 ARG A O 1
ATOM 1301 N N . SER A 1 160 ? 5.859 -3.416 -7.532 1.00 78.44 160 SER A N 1
ATOM 1302 C CA . SER A 1 160 ? 5.875 -1.955 -7.537 1.00 78.44 160 SER A CA 1
ATOM 1303 C C . SER A 1 160 ? 7.080 -1.397 -6.771 1.00 78.44 160 SER A C 1
ATOM 1305 O O . SER A 1 160 ? 7.661 -0.405 -7.210 1.00 78.44 160 SER A O 1
ATOM 1307 N N . PHE A 1 161 ? 7.524 -2.060 -5.692 1.00 80.44 161 PHE A N 1
ATOM 1308 C CA . PHE A 1 161 ? 8.735 -1.653 -4.955 1.00 80.44 161 PHE A CA 1
ATOM 1309 C C . PHE A 1 161 ? 9.956 -1.807 -5.846 1.00 80.44 161 PHE A C 1
ATOM 1311 O O . PHE A 1 161 ? 10.773 -0.892 -5.932 1.00 80.44 161 PHE A O 1
ATOM 1318 N N . LEU A 1 162 ? 10.029 -2.923 -6.573 1.00 81.88 162 LEU A N 1
ATOM 1319 C CA . LEU A 1 162 ? 11.084 -3.156 -7.549 1.00 81.88 162 LEU A CA 1
ATOM 1320 C C . LEU A 1 162 ? 11.050 -2.124 -8.682 1.00 81.88 162 LEU A C 1
ATOM 1322 O O . LEU A 1 162 ? 12.099 -1.601 -9.035 1.00 81.88 162 LEU A O 1
ATOM 1326 N N . PHE A 1 163 ? 9.878 -1.767 -9.215 1.00 81.88 163 PHE A N 1
ATOM 1327 C CA . PHE A 1 163 ? 9.781 -0.750 -10.269 1.00 81.88 163 PHE A CA 1
ATOM 1328 C C . PHE A 1 163 ? 10.229 0.636 -9.802 1.00 81.88 163 PHE A C 1
ATOM 1330 O O . PHE A 1 163 ? 10.983 1.295 -10.516 1.00 81.88 163 PHE A O 1
ATOM 1337 N N . ILE A 1 164 ? 9.812 1.076 -8.610 1.00 83.44 164 ILE A N 1
ATOM 1338 C CA . ILE A 1 164 ? 10.273 2.355 -8.050 1.00 83.44 164 ILE A CA 1
ATOM 1339 C C . ILE A 1 164 ? 11.784 2.315 -7.829 1.00 83.44 164 ILE A C 1
ATOM 1341 O O . ILE A 1 164 ? 12.481 3.250 -8.217 1.00 83.44 164 ILE A O 1
ATOM 1345 N N . LEU A 1 165 ? 12.301 1.225 -7.263 1.00 86.38 165 LEU A N 1
ATOM 1346 C CA . LEU A 1 165 ? 13.731 1.056 -7.032 1.00 86.38 165 LEU A CA 1
ATOM 1347 C C . LEU A 1 165 ? 14.524 1.117 -8.346 1.00 86.38 165 LEU A C 1
ATOM 1349 O O . LEU A 1 165 ? 15.488 1.872 -8.439 1.00 86.38 165 LEU A O 1
ATOM 1353 N N . ILE A 1 166 ? 14.087 0.391 -9.378 1.00 85.25 166 ILE A N 1
ATOM 1354 C CA . ILE A 1 166 ? 14.698 0.416 -10.715 1.00 85.25 166 ILE A CA 1
ATOM 1355 C C . ILE A 1 166 ? 14.611 1.818 -11.320 1.00 85.25 166 ILE A C 1
ATOM 1357 O O . ILE A 1 166 ? 15.585 2.281 -11.903 1.00 85.25 166 ILE A O 1
ATOM 1361 N N . SER A 1 167 ? 13.488 2.520 -11.159 1.00 85.44 167 SER A N 1
ATOM 1362 C CA . SER A 1 167 ? 13.337 3.891 -11.653 1.00 85.44 167 SER A CA 1
ATOM 1363 C C . SER A 1 167 ? 14.294 4.855 -10.954 1.00 85.44 167 SER A C 1
ATOM 1365 O O . SER A 1 167 ? 14.890 5.694 -11.622 1.00 85.44 167 SER A O 1
ATOM 1367 N N . ILE A 1 168 ? 14.471 4.743 -9.635 1.00 88.44 168 ILE A N 1
ATOM 1368 C CA . ILE A 1 168 ? 15.418 5.569 -8.874 1.00 88.44 168 ILE A CA 1
ATOM 1369 C C . ILE A 1 168 ? 16.848 5.270 -9.322 1.00 88.44 168 ILE A C 1
ATOM 1371 O O . ILE A 1 168 ? 17.591 6.197 -9.634 1.00 88.44 168 ILE A O 1
ATOM 1375 N N . ILE A 1 169 ? 17.222 3.991 -9.417 1.00 88.88 169 ILE A N 1
ATOM 1376 C CA . ILE A 1 169 ? 18.543 3.577 -9.909 1.00 88.88 169 ILE A CA 1
ATOM 1377 C C . ILE A 1 169 ? 18.758 4.079 -11.340 1.00 88.88 169 ILE A C 1
ATOM 1379 O O . ILE A 1 169 ? 19.824 4.603 -11.643 1.00 88.88 169 ILE A O 1
ATOM 1383 N N . GLY A 1 170 ? 17.742 3.984 -12.198 1.00 87.19 170 GLY A N 1
ATOM 1384 C CA . GLY A 1 170 ? 17.770 4.484 -13.568 1.00 87.19 170 GLY A CA 1
ATOM 1385 C C . GLY A 1 170 ? 17.981 5.994 -13.630 1.00 87.19 170 GLY A C 1
ATOM 1386 O O . GLY A 1 170 ? 18.849 6.445 -14.366 1.00 87.19 170 GLY A O 1
ATOM 1387 N N . ILE A 1 171 ? 17.262 6.777 -12.818 1.00 86.50 171 ILE A N 1
ATOM 1388 C CA . ILE A 1 171 ? 17.447 8.235 -12.730 1.00 86.50 171 ILE A CA 1
ATOM 1389 C C . ILE A 1 171 ? 18.859 8.560 -12.248 1.00 86.50 171 ILE A C 1
ATOM 1391 O O . ILE A 1 171 ? 19.550 9.346 -12.887 1.00 86.50 171 ILE A O 1
ATOM 1395 N N . ILE A 1 172 ? 19.313 7.926 -11.164 1.00 90.00 172 ILE A N 1
ATOM 1396 C CA . ILE A 1 172 ? 20.670 8.112 -10.643 1.00 90.00 172 ILE A CA 1
ATOM 1397 C C . ILE A 1 172 ? 21.689 7.778 -11.735 1.00 90.00 172 ILE A C 1
ATOM 1399 O O . ILE A 1 172 ? 22.610 8.558 -11.961 1.00 90.00 172 ILE A O 1
ATOM 1403 N N . PHE A 1 173 ? 21.517 6.669 -12.452 1.00 86.69 173 PHE A N 1
ATOM 1404 C CA . PHE A 1 173 ? 22.400 6.280 -13.546 1.00 86.69 173 PHE A CA 1
ATOM 1405 C C . PHE A 1 173 ? 22.403 7.325 -14.667 1.00 86.69 173 PHE A C 1
ATOM 1407 O O . PHE A 1 173 ? 23.475 7.801 -15.023 1.00 86.69 173 PHE A O 1
ATOM 1414 N N . VAL A 1 174 ? 21.232 7.764 -15.146 1.00 85.06 174 VAL A N 1
ATOM 1415 C CA . VAL A 1 174 ? 21.080 8.819 -16.170 1.00 85.06 174 VAL A CA 1
ATOM 1416 C C . VAL A 1 174 ? 21.770 10.106 -15.740 1.00 85.06 174 VAL A C 1
ATOM 1418 O O . VAL A 1 174 ? 22.488 10.721 -16.526 1.00 85.06 174 VAL A O 1
ATOM 1421 N N . THR A 1 175 ? 21.559 10.535 -14.499 1.00 86.81 175 THR A N 1
ATOM 1422 C CA . THR A 1 175 ? 22.159 11.753 -13.962 1.00 86.81 175 THR A CA 1
ATOM 1423 C C . THR A 1 175 ? 23.682 11.622 -13.906 1.00 86.81 175 THR A C 1
ATOM 1425 O O . THR A 1 175 ? 24.390 12.508 -14.383 1.00 86.81 175 THR A O 1
ATOM 1428 N N . ASN A 1 176 ? 24.198 10.500 -13.402 1.00 87.62 176 ASN A N 1
ATOM 1429 C CA . ASN A 1 176 ? 25.637 10.264 -13.302 1.00 87.62 176 ASN A CA 1
ATOM 1430 C C . ASN A 1 176 ? 26.314 10.139 -14.677 1.00 87.62 176 ASN A C 1
ATOM 1432 O O . ASN A 1 176 ? 27.372 10.738 -14.878 1.00 87.62 176 ASN A O 1
ATOM 1436 N N . THR A 1 177 ? 25.712 9.433 -15.639 1.00 84.06 177 THR A N 1
ATOM 1437 C CA . THR A 1 177 ? 26.259 9.318 -17.002 1.00 84.06 177 THR A CA 1
ATOM 1438 C C . THR A 1 177 ? 26.174 10.641 -17.751 1.00 84.06 177 THR A C 1
ATOM 1440 O O . THR A 1 177 ? 27.149 11.050 -18.377 1.00 84.06 177 THR A O 1
ATOM 1443 N N . SER A 1 178 ? 25.067 11.378 -17.623 1.00 82.50 178 SER A N 1
ATOM 1444 C CA . SER A 1 178 ? 24.914 12.707 -18.231 1.00 82.50 178 SER A CA 1
ATOM 1445 C C . SER A 1 178 ? 25.967 13.689 -17.729 1.00 82.50 178 SER A C 1
ATOM 1447 O O . SER A 1 178 ? 26.618 14.357 -18.533 1.00 82.50 178 SER A O 1
ATOM 1449 N N . PHE A 1 179 ? 26.198 13.740 -16.415 1.00 85.38 179 PHE A N 1
ATOM 1450 C CA . PHE A 1 179 ? 27.249 14.586 -15.857 1.00 85.38 179 PHE A CA 1
ATOM 1451 C C . PHE A 1 179 ? 28.657 14.112 -16.235 1.00 85.38 179 PHE A C 1
ATOM 1453 O O . PHE A 1 179 ? 29.513 14.950 -16.527 1.00 85.38 179 PHE A O 1
ATOM 1460 N N . GLY A 1 180 ? 28.911 12.801 -16.258 1.00 83.19 180 GLY A N 1
ATOM 1461 C CA . GLY A 1 180 ? 30.199 12.238 -16.673 1.00 83.19 180 GLY A CA 1
ATOM 1462 C C . GLY A 1 180 ? 30.553 12.608 -18.114 1.00 83.19 180 GLY A C 1
ATOM 1463 O O . GLY A 1 180 ? 31.611 13.188 -18.367 1.00 83.19 180 GLY A O 1
ATOM 1464 N N . SER A 1 181 ? 29.633 12.368 -19.046 1.00 81.81 181 SER A N 1
ATOM 1465 C CA . SER A 1 181 ? 29.802 12.712 -20.461 1.00 81.81 181 SER A CA 1
ATOM 1466 C C . SER A 1 181 ? 29.950 14.216 -20.679 1.00 81.81 181 SER A C 1
ATOM 1468 O O . SER A 1 181 ? 30.799 14.637 -21.464 1.00 81.81 181 SER A O 1
ATOM 1470 N N . TYR A 1 182 ? 29.186 15.040 -19.950 1.00 83.50 182 TYR A N 1
ATOM 1471 C CA . TYR A 1 182 ? 29.321 16.498 -20.007 1.00 83.50 182 TYR A CA 1
ATOM 1472 C C . TYR A 1 182 ? 30.728 16.960 -19.597 1.00 83.50 182 TYR A C 1
ATOM 1474 O O . TYR A 1 182 ? 31.328 17.789 -20.281 1.00 83.50 182 TYR A O 1
ATOM 1482 N N . ARG A 1 183 ? 31.303 16.378 -18.535 1.00 85.94 183 ARG A N 1
ATOM 1483 C CA . ARG A 1 183 ? 32.684 16.674 -18.112 1.00 85.94 183 ARG A CA 1
ATOM 1484 C C . ARG A 1 183 ? 33.715 16.247 -19.154 1.00 85.94 183 ARG A C 1
ATOM 1486 O O . ARG A 1 183 ? 34.636 17.008 -19.434 1.00 85.94 183 ARG A O 1
ATOM 1493 N N . VAL A 1 184 ? 33.560 15.066 -19.755 1.00 82.69 184 VAL A N 1
ATOM 1494 C CA . VAL A 1 184 ? 34.469 14.592 -20.816 1.00 82.69 184 VAL A CA 1
ATOM 1495 C C . VAL A 1 184 ? 34.393 15.492 -22.052 1.00 82.69 184 VAL A C 1
ATOM 1497 O O . VAL A 1 184 ? 35.424 15.821 -22.642 1.00 82.69 184 VAL A O 1
ATOM 1500 N N . TYR A 1 185 ? 33.190 15.927 -22.430 1.00 81.56 185 TYR A N 1
ATOM 1501 C CA . TYR A 1 185 ? 32.992 16.871 -23.526 1.00 81.56 185 TYR A CA 1
ATOM 1502 C C . TYR A 1 185 ? 33.682 18.217 -23.256 1.00 81.56 185 TYR A C 1
ATOM 1504 O O . TYR A 1 185 ? 34.416 18.700 -24.121 1.00 81.56 185 TYR A O 1
ATOM 1512 N N . LEU A 1 186 ? 33.509 18.787 -22.057 1.00 81.06 186 LEU A N 1
ATOM 1513 C CA . LEU A 1 186 ? 34.175 20.036 -21.671 1.00 81.06 186 LEU A CA 1
ATOM 1514 C C . LEU A 1 186 ? 35.705 19.902 -21.684 1.00 81.06 186 LEU A C 1
ATOM 1516 O O . LEU A 1 186 ? 36.367 20.673 -22.375 1.00 81.06 186 LEU A O 1
ATOM 1520 N N . ASN A 1 187 ? 36.265 18.871 -21.044 1.00 83.75 187 ASN A N 1
ATOM 1521 C CA . ASN A 1 187 ? 37.719 18.667 -20.997 1.00 83.75 187 ASN A CA 1
ATOM 1522 C C . ASN A 1 187 ? 38.348 18.528 -22.397 1.00 83.75 187 ASN A C 1
ATOM 1524 O O . ASN A 1 187 ? 39.436 19.046 -22.666 1.00 83.75 187 ASN A O 1
ATOM 1528 N N . ASN A 1 188 ? 37.672 17.829 -23.316 1.00 82.69 188 ASN A N 1
ATOM 1529 C CA . ASN A 1 188 ? 38.138 17.698 -24.698 1.00 82.69 188 ASN A CA 1
ATOM 1530 C C . ASN A 1 188 ? 38.072 19.025 -25.466 1.00 82.69 188 ASN A C 1
ATOM 1532 O O . ASN A 1 188 ? 38.930 19.278 -26.318 1.00 82.69 188 ASN A O 1
ATOM 1536 N N . LYS A 1 189 ? 37.073 19.870 -25.184 1.00 78.44 189 LYS A N 1
ATOM 1537 C CA . LYS A 1 189 ? 36.953 21.204 -25.782 1.00 78.44 189 LYS A CA 1
ATOM 1538 C C . LYS A 1 189 ? 38.085 22.120 -25.315 1.00 78.44 189 LYS A C 1
ATOM 1540 O O . LYS A 1 189 ? 38.731 22.731 -26.166 1.00 78.44 189 LYS A O 1
ATOM 1545 N N . ASP A 1 190 ? 38.383 22.137 -24.017 1.00 79.56 190 ASP A N 1
ATOM 1546 C CA . ASP A 1 190 ? 39.498 22.913 -23.458 1.00 79.56 190 ASP A CA 1
ATOM 1547 C C . ASP A 1 190 ? 40.840 22.468 -24.055 1.00 79.56 190 ASP A C 1
ATOM 1549 O O . ASP A 1 190 ? 41.619 23.290 -24.537 1.00 79.56 190 ASP A O 1
ATOM 1553 N N . THR A 1 191 ? 41.077 21.153 -24.139 1.00 78.25 191 THR A N 1
ATOM 1554 C CA . THR A 1 191 ? 42.313 20.595 -24.720 1.00 78.25 191 THR A CA 1
ATOM 1555 C C . THR A 1 191 ? 42.503 20.999 -26.187 1.00 78.25 191 THR A C 1
ATOM 1557 O O . THR A 1 191 ? 43.628 21.254 -26.621 1.00 78.25 191 THR A O 1
ATOM 1560 N N . LYS A 1 192 ? 41.420 21.057 -26.975 1.00 76.25 192 LYS A N 1
ATOM 1561 C CA . LYS A 1 192 ? 41.479 21.538 -28.363 1.00 76.25 192 LYS A CA 1
ATOM 1562 C C . LYS A 1 192 ? 41.716 23.045 -28.429 1.00 76.25 192 LYS A C 1
ATOM 1564 O O . LYS A 1 192 ? 42.542 23.464 -29.229 1.00 76.25 192 LYS A O 1
ATOM 1569 N N . SER A 1 193 ? 41.052 23.836 -27.584 1.00 77.00 193 SER A N 1
ATOM 1570 C CA . SER A 1 193 ? 41.245 25.292 -27.536 1.00 77.00 193 SER A CA 1
ATOM 1571 C C . SER A 1 193 ? 42.690 25.667 -27.205 1.00 77.00 193 SER A C 1
ATOM 1573 O O . SER A 1 193 ? 43.241 26.549 -27.850 1.00 77.00 193 SER A O 1
ATOM 1575 N N . VAL A 1 194 ? 43.326 24.971 -26.255 1.00 74.62 194 VAL A N 1
ATOM 1576 C CA . VAL A 1 194 ? 44.740 25.195 -25.897 1.00 74.62 194 VAL A CA 1
ATOM 1577 C C . VAL A 1 194 ? 45.685 24.818 -27.039 1.00 74.62 194 VAL A C 1
ATOM 1579 O O . VAL A 1 194 ? 46.719 25.444 -27.205 1.00 74.62 194 VAL A O 1
ATOM 1582 N N . ARG A 1 195 ? 45.351 23.806 -27.849 1.00 72.94 195 ARG A N 1
ATOM 1583 C CA . ARG A 1 195 ? 46.201 23.384 -28.975 1.00 72.94 195 ARG A CA 1
ATOM 1584 C C . ARG A 1 195 ? 46.145 24.344 -30.175 1.00 72.94 195 ARG A C 1
ATOM 1586 O O . ARG A 1 195 ? 46.974 24.220 -31.070 1.00 72.94 195 ARG A O 1
ATOM 1593 N N . HIS A 1 196 ? 45.157 25.237 -30.220 1.00 70.62 196 HIS A N 1
ATOM 1594 C CA . HIS A 1 196 ? 44.957 26.206 -31.303 1.00 70.62 196 HIS A CA 1
ATOM 1595 C C . HIS A 1 196 ? 45.274 27.659 -30.905 1.00 70.62 196 HIS A C 1
ATOM 1597 O O . HIS A 1 196 ? 45.159 28.534 -31.760 1.00 70.62 196 HIS A O 1
ATOM 1603 N N . ALA A 1 197 ? 45.658 27.908 -29.648 1.00 61.84 197 ALA A N 1
ATOM 1604 C CA . ALA A 1 197 ? 46.171 29.190 -29.162 1.00 61.84 197 ALA A CA 1
ATOM 1605 C C . ALA A 1 197 ? 47.705 29.174 -29.140 1.00 61.84 197 ALA A C 1
ATOM 1607 O O . ALA A 1 197 ? 48.299 30.234 -29.432 1.00 61.84 197 ALA A O 1
#

pLDDT: mean 73.84, std 18.13, range [28.98, 95.25]

Secondary structure (DSSP, 8-state):
-----------------------------HHHHHHHHHHGGG-HHHHHHHHHHHHHHHHHHHHHHHHHHHHHHHHHHHHHHHHHHHHHHHHHHHHHHHHHHHTT-STTT--GGGHHHHHHHHHHHT--SS--STTHHHHHHHHHHHHHHHHHHHHS-HHHHHHHHHHHHHHHHHHHHHHHHHHHHHHHHHHHHHHT-

GO terms:
  GO:0005635 nuclear envelope (C, IDA)
  GO:0003682 chromatin binding (F, IDA)
  GO:0055088 lipid homeostasis (P, IGI)
  GO:0000740 nuclear membrane fusion (P, IMP)
  GO:0071944 cell periphery (C, HDA)
  GO:0005783 endoplasmic reticulum (C, HDA)
  GO:0055088 lipid homeostasis (P, IMP)
  GO:0006357 regulation of transcription by RNA polymerase II (P, IMP)
  GO:0006998 nuclear envelope organization (P, IMP)

Organism: Saccharomyces cerevisiae (strain ATCC 204508 / S288c) (NCBI:txid559292)